Protein AF-A0A382ZR07-F1 (afdb_monomer)

Mean predicted aligned error: 14.98 Å

Sequence (203 aa):
PTGQDRYLERLGELLGINRHTLEEVLQRQRQSLLRAATSKRQRQRNRQEPPQVPVAAAAFKQDQLEVFTLALLLRDPELKEFAETLQPEHFYESENREVYLKWVECSILEELREFVDTPLREHLEILVDHDFPTMDQKERTEALSHCVRRLEERHLREVLKQIATSLSQALEEGEDTTEVTQTLRKKDERLRELFATRVRRGF

Organism: NCBI:txid408172

Nearest PDB structures (foldseek):
  6z3d-assembly1_B  TM=3.254E-01  e=5.793E+00  Mus musculus
  7w7j-assembly1_A  TM=2.416E-01  e=3.863E+00  Equus caballus
  8i8q-assembly1_A  TM=2.397E-01  e=4.064E+00  Equus caballus
  8h8n-assembly1_A  TM=2.415E-01  e=4.497E+00  Equus caballus

Structure (mmCIF, N/CA/C/O backbone):
data_AF-A0A382ZR07-F1
#
_entry.id   AF-A0A382ZR07-F1
#
loop_
_atom_site.group_PDB
_atom_site.id
_atom_site.type_symbol
_atom_site.label_atom_id
_atom_site.label_alt_id
_atom_site.label_comp_id
_atom_site.label_asym_id
_atom_site.label_entity_id
_atom_site.label_seq_id
_atom_site.pdbx_PDB_ins_code
_atom_site.Cartn_x
_atom_site.Cartn_y
_atom_site.Cartn_z
_atom_site.occupancy
_atom_site.B_iso_or_equiv
_atom_site.auth_seq_id
_atom_site.auth_comp_id
_atom_site.auth_asym_id
_atom_site.auth_atom_id
_atom_site.pdbx_PDB_model_num
ATOM 1 N N . PRO A 1 1 ? -11.979 13.586 39.052 1.00 46.81 1 PRO A N 1
ATOM 2 C CA . PRO A 1 1 ? -11.642 12.767 37.866 1.00 46.81 1 PRO A CA 1
ATOM 3 C C . PRO A 1 1 ? -12.087 13.491 36.594 1.00 46.81 1 PRO A C 1
ATOM 5 O O . PRO A 1 1 ? -13.275 13.722 36.381 1.00 46.81 1 PRO A O 1
ATOM 8 N N . THR A 1 2 ? -11.112 13.950 35.824 1.00 52.09 2 THR A N 1
ATOM 9 C CA . THR A 1 2 ? -11.301 14.713 34.585 1.00 52.09 2 THR A CA 1
ATOM 10 C C . THR A 1 2 ? -11.762 13.761 33.477 1.00 52.09 2 THR A C 1
ATOM 12 O O . THR A 1 2 ? -11.405 12.588 33.497 1.00 52.09 2 THR A O 1
ATOM 15 N N . GLY A 1 3 ? -12.545 14.217 32.491 1.00 56.41 3 GLY A N 1
ATOM 16 C CA . GLY A 1 3 ? -13.028 13.347 31.397 1.00 56.41 3 GLY A CA 1
ATOM 17 C C . GLY A 1 3 ? -11.908 12.620 30.631 1.00 56.41 3 GLY A C 1
ATOM 18 O O . GLY A 1 3 ? -12.107 11.513 30.141 1.00 56.41 3 GLY A O 1
ATOM 19 N N . GLN A 1 4 ? -10.705 13.202 30.623 1.00 53.69 4 GLN A N 1
ATOM 20 C CA . GLN A 1 4 ? -9.489 12.604 30.065 1.00 53.69 4 GLN A CA 1
ATOM 21 C C . GLN A 1 4 ? -9.048 11.329 30.803 1.00 53.69 4 GLN A C 1
ATOM 23 O O . GLN A 1 4 ? -8.560 10.403 30.162 1.00 53.69 4 GLN A O 1
ATOM 28 N N . ASP A 1 5 ? -9.275 11.240 32.116 1.00 56.47 5 ASP A N 1
ATOM 29 C CA . ASP A 1 5 ? -8.851 10.092 32.930 1.00 56.47 5 ASP A CA 1
ATOM 30 C C . ASP A 1 5 ? -9.667 8.842 32.578 1.00 56.47 5 ASP A C 1
ATOM 32 O O . ASP A 1 5 ? -9.118 7.764 32.362 1.00 56.47 5 ASP A O 1
ATOM 36 N N . ARG A 1 6 ? -10.986 9.012 32.415 1.00 66.69 6 ARG A N 1
ATOM 37 C CA . ARG A 1 6 ? -11.896 7.937 31.989 1.00 66.69 6 ARG A CA 1
ATOM 38 C C . ARG A 1 6 ? -11.599 7.445 30.576 1.00 66.69 6 ARG A C 1
ATOM 40 O O . ARG A 1 6 ? -11.741 6.260 30.293 1.00 66.69 6 ARG A O 1
ATOM 47 N N . TYR A 1 7 ? -11.200 8.355 29.693 1.00 65.69 7 TYR A N 1
ATOM 48 C CA . TYR A 1 7 ? -10.847 8.026 28.316 1.00 65.69 7 TYR A CA 1
ATOM 49 C C . TYR A 1 7 ? -9.580 7.161 28.247 1.00 65.69 7 TYR A C 1
ATOM 51 O O . TYR A 1 7 ? -9.552 6.163 27.528 1.00 65.69 7 TYR A O 1
ATOM 59 N N . LEU A 1 8 ? -8.557 7.493 29.043 1.00 69.75 8 LEU A N 1
ATOM 60 C CA . LEU A 1 8 ? -7.309 6.725 29.115 1.00 69.75 8 LEU A CA 1
ATOM 61 C C . LEU A 1 8 ? -7.505 5.346 29.756 1.00 69.75 8 LEU A C 1
ATOM 63 O O . LEU A 1 8 ? -6.913 4.375 29.288 1.00 69.75 8 LEU A O 1
ATOM 67 N N . GLU A 1 9 ? -8.353 5.239 30.782 1.00 69.56 9 GLU A N 1
ATOM 68 C CA . GLU A 1 9 ? -8.707 3.947 31.387 1.00 69.56 9 GLU A CA 1
ATOM 69 C C . GLU A 1 9 ? -9.444 3.042 30.395 1.00 69.56 9 GLU A C 1
ATOM 71 O O . GLU A 1 9 ? -9.044 1.895 30.201 1.00 69.56 9 GLU A O 1
ATOM 76 N N . ARG A 1 10 ? -10.442 3.575 29.681 1.00 70.69 10 ARG A N 1
ATOM 77 C CA . ARG A 1 10 ? -11.217 2.804 28.699 1.00 70.69 10 ARG A CA 1
ATOM 78 C C . ARG A 1 10 ? -10.371 2.374 27.495 1.00 70.69 10 ARG A C 1
ATOM 80 O O . ARG A 1 10 ? -10.506 1.250 27.020 1.00 70.69 10 ARG A O 1
ATOM 87 N N . LEU A 1 11 ? -9.455 3.231 27.033 1.00 68.25 11 LEU A N 1
ATOM 88 C CA . LEU A 1 11 ? -8.468 2.868 26.008 1.00 68.25 11 LEU A CA 1
ATOM 89 C C . LEU A 1 11 ? -7.500 1.782 26.490 1.00 68.25 11 LEU A C 1
ATOM 91 O O . LEU A 1 11 ? -7.173 0.875 25.725 1.00 68.25 11 LEU A O 1
ATOM 95 N N . GLY A 1 12 ? -7.053 1.857 27.746 1.00 72.31 12 GLY A N 1
ATOM 96 C CA . GLY A 1 12 ? -6.186 0.848 28.351 1.00 72.31 12 GLY A CA 1
ATOM 97 C C . GLY A 1 12 ? -6.854 -0.527 28.426 1.00 72.31 12 GLY A C 1
ATOM 98 O O . GLY A 1 12 ? -6.278 -1.520 27.976 1.00 72.31 12 GLY A O 1
ATOM 99 N N . GLU A 1 13 ? -8.100 -0.582 28.900 1.00 72.69 13 GLU A N 1
ATOM 100 C CA . GLU A 1 13 ? -8.894 -1.818 28.959 1.00 72.69 13 GLU A CA 1
ATOM 101 C C . GLU A 1 13 ? -9.099 -2.445 27.572 1.00 72.69 13 GLU A C 1
ATOM 103 O O . GLU A 1 13 ? -8.928 -3.653 27.398 1.00 72.69 13 GLU A O 1
ATOM 108 N N . LEU A 1 14 ? -9.397 -1.631 26.555 1.00 69.62 14 LEU A N 1
ATOM 109 C CA . LEU A 1 14 ? -9.624 -2.112 25.189 1.00 69.62 14 LEU A CA 1
ATOM 110 C C . LEU A 1 14 ? -8.357 -2.661 24.521 1.00 69.62 14 LEU A C 1
ATOM 112 O O . LEU A 1 14 ? -8.440 -3.641 23.769 1.00 69.62 14 LEU A O 1
ATOM 116 N N . LEU A 1 15 ? -7.202 -2.061 24.811 1.00 67.94 15 LEU A N 1
ATOM 117 C CA . LEU A 1 15 ? -5.900 -2.458 24.270 1.00 67.94 15 LEU A CA 1
ATOM 118 C C . LEU A 1 15 ? -5.197 -3.537 25.113 1.00 67.94 15 LEU A C 1
ATOM 120 O O . LEU A 1 15 ? -4.156 -4.042 24.691 1.00 67.94 15 LEU A O 1
ATOM 124 N N . GLY A 1 16 ? -5.755 -3.903 26.275 1.00 67.88 16 GLY A N 1
ATOM 125 C CA . GLY A 1 16 ? -5.159 -4.859 27.215 1.00 67.88 16 GLY A CA 1
ATOM 126 C C . GLY A 1 16 ? -3.881 -4.336 27.878 1.00 67.88 16 GLY A C 1
ATOM 127 O O . GLY A 1 16 ? -2.997 -5.115 28.229 1.00 67.88 16 GLY A O 1
ATOM 128 N N . ILE A 1 17 ? -3.745 -3.014 27.995 1.00 77.88 17 ILE A N 1
ATOM 129 C CA . ILE A 1 17 ? -2.540 -2.323 28.458 1.00 77.88 17 ILE A CA 1
ATOM 130 C C . ILE A 1 17 ? -2.918 -1.441 29.652 1.00 77.88 17 ILE A C 1
ATOM 132 O O . ILE A 1 17 ? -3.933 -0.752 29.639 1.00 77.88 17 ILE A O 1
ATOM 136 N N . ASN A 1 18 ? -2.098 -1.435 30.704 1.00 72.38 18 ASN A N 1
ATOM 137 C CA . ASN A 1 18 ? -2.366 -0.627 31.895 1.00 72.38 18 ASN A CA 1
ATOM 138 C C . ASN A 1 18 ? -2.293 0.882 31.563 1.00 72.38 18 ASN A C 1
ATOM 140 O O . ASN A 1 18 ? -1.482 1.311 30.735 1.00 72.38 18 ASN A O 1
ATOM 144 N N . ARG A 1 19 ? -3.096 1.703 32.249 1.00 70.50 19 ARG A N 1
ATOM 145 C CA . ARG A 1 19 ? -3.089 3.172 32.155 1.00 70.50 19 ARG A CA 1
ATOM 146 C C . ARG A 1 19 ? -1.675 3.746 32.218 1.00 70.50 19 ARG A C 1
ATOM 148 O O . ARG A 1 19 ? -1.300 4.543 31.366 1.00 70.50 19 ARG A O 1
ATOM 155 N N . HIS A 1 20 ? -0.870 3.278 33.173 1.00 68.00 20 HIS A N 1
ATOM 156 C CA . HIS A 1 20 ? 0.502 3.757 33.356 1.00 68.00 20 HIS A CA 1
ATOM 157 C C . HIS A 1 20 ? 1.369 3.514 32.113 1.00 68.00 20 HIS A C 1
ATOM 159 O O . HIS A 1 20 ? 2.112 4.387 31.682 1.00 68.00 20 HIS A O 1
ATOM 165 N N . THR A 1 21 ? 1.247 2.350 31.475 1.00 70.12 21 THR A N 1
ATOM 166 C CA . THR A 1 21 ? 1.992 2.048 30.244 1.00 70.12 21 THR A CA 1
ATOM 167 C C . THR A 1 21 ? 1.474 2.840 29.042 1.00 70.12 21 THR A C 1
ATOM 169 O O . THR A 1 21 ? 2.265 3.222 28.183 1.00 70.12 21 THR A O 1
ATOM 172 N N . LEU A 1 22 ? 0.173 3.146 28.991 1.00 70.44 22 LEU A N 1
ATOM 173 C CA . LEU A 1 22 ? -0.411 4.004 27.956 1.00 70.44 22 LEU A CA 1
ATOM 174 C C . LEU A 1 22 ? 0.102 5.452 28.081 1.00 70.44 22 LEU A C 1
ATOM 176 O O . LEU A 1 22 ? 0.515 6.061 27.092 1.00 70.44 22 LEU A O 1
ATOM 180 N N . GLU A 1 23 ? 0.136 5.979 29.308 1.00 72.38 23 GLU A N 1
ATOM 181 C CA . GLU A 1 23 ? 0.686 7.298 29.632 1.00 72.38 23 GLU A CA 1
ATOM 182 C C . GLU A 1 23 ? 2.175 7.386 29.284 1.00 72.38 23 GLU A C 1
ATOM 184 O O . GLU A 1 23 ? 2.595 8.351 28.641 1.00 72.38 23 GLU A O 1
ATOM 189 N N . GLU A 1 24 ? 2.964 6.360 29.611 1.00 73.31 24 GLU A N 1
ATOM 190 C CA . GLU A 1 24 ? 4.386 6.323 29.268 1.00 73.31 24 GLU A CA 1
ATOM 191 C C . GLU A 1 24 ? 4.627 6.306 27.756 1.00 73.31 24 GLU A C 1
ATOM 193 O O . GLU A 1 24 ? 5.504 7.028 27.275 1.00 73.31 24 GLU A O 1
ATOM 198 N N . VAL A 1 25 ? 3.845 5.543 26.983 1.00 71.56 25 VAL A N 1
ATOM 199 C CA . VAL A 1 25 ? 3.949 5.517 25.513 1.00 71.56 25 VAL A CA 1
ATOM 200 C C . VAL A 1 25 ? 3.619 6.890 24.922 1.00 71.56 25 VAL A C 1
ATOM 202 O O . VAL A 1 25 ? 4.383 7.405 24.100 1.00 71.56 25 VAL A O 1
ATOM 205 N N . LEU A 1 26 ? 2.538 7.524 25.386 1.00 74.56 26 LEU A N 1
ATOM 206 C CA . LEU A 1 26 ? 2.138 8.867 24.955 1.00 74.56 26 LEU A CA 1
ATOM 207 C C . LEU A 1 26 ? 3.182 9.924 25.332 1.00 74.56 26 LEU A C 1
ATOM 209 O O . LEU A 1 26 ? 3.491 10.818 24.538 1.00 74.56 26 LEU A O 1
ATOM 213 N N . GLN A 1 27 ? 3.767 9.822 26.525 1.00 73.31 27 GLN A N 1
ATOM 214 C CA . GLN A 1 27 ? 4.811 10.729 26.983 1.00 73.31 27 GLN A CA 1
ATOM 215 C C . GLN A 1 27 ? 6.102 10.538 26.178 1.00 73.31 27 GLN A C 1
ATOM 217 O O . GLN A 1 27 ? 6.704 11.528 25.756 1.00 73.31 27 GLN A O 1
ATOM 222 N N . ARG A 1 28 ? 6.488 9.292 25.868 1.00 71.88 28 ARG A N 1
ATOM 223 C CA . ARG A 1 28 ? 7.622 8.978 24.981 1.00 71.88 28 ARG A CA 1
ATOM 224 C C . ARG A 1 28 ? 7.417 9.535 23.580 1.00 71.88 28 ARG A C 1
ATOM 226 O O . ARG A 1 28 ? 8.347 10.108 23.017 1.00 71.88 28 ARG A O 1
ATOM 233 N N . GLN A 1 29 ? 6.212 9.408 23.032 1.00 67.38 29 GLN A N 1
ATOM 234 C CA . GLN A 1 29 ? 5.871 9.929 21.710 1.00 67.38 29 GLN A CA 1
ATOM 235 C C . GLN A 1 29 ? 5.891 11.462 21.689 1.00 67.38 29 GLN A C 1
ATOM 237 O O . GLN A 1 29 ? 6.499 12.059 20.802 1.00 67.38 29 GLN A O 1
ATOM 242 N N . ARG A 1 30 ? 5.315 12.127 22.700 1.00 71.06 30 ARG A N 1
ATOM 243 C CA . ARG A 1 30 ? 5.419 13.590 22.852 1.00 71.06 30 ARG A CA 1
ATOM 244 C C . ARG A 1 30 ? 6.877 14.029 22.953 1.00 71.06 30 ARG A C 1
ATOM 246 O O . ARG A 1 30 ? 7.291 14.942 22.246 1.00 71.06 30 ARG A O 1
ATOM 253 N N . GLN A 1 31 ? 7.683 13.346 23.762 1.00 68.94 31 GLN A N 1
ATOM 254 C CA . GLN A 1 31 ? 9.112 13.631 23.875 1.00 68.94 31 GLN A CA 1
ATOM 255 C C . GLN A 1 31 ? 9.867 13.384 22.560 1.00 68.94 31 GLN A C 1
ATOM 257 O O . GLN A 1 31 ? 10.764 14.161 22.237 1.00 68.94 31 GLN A O 1
ATOM 262 N N . SER A 1 32 ? 9.513 12.365 21.769 1.00 63.88 32 SER A N 1
ATOM 263 C CA . SER A 1 32 ? 10.152 12.114 20.470 1.00 63.88 32 SER A CA 1
ATOM 264 C C . SER A 1 32 ? 9.805 13.197 19.448 1.00 63.88 32 SER A C 1
ATOM 266 O O . SER A 1 32 ? 10.686 13.641 18.715 1.00 63.88 32 SER A O 1
ATOM 268 N N . LEU A 1 33 ? 8.556 13.673 19.431 1.00 65.62 33 LEU A N 1
ATOM 269 C CA . LEU A 1 33 ? 8.116 14.780 18.578 1.00 65.62 33 LEU A CA 1
ATOM 270 C C . LEU A 1 33 ? 8.810 16.093 18.962 1.00 65.62 33 LEU A C 1
ATOM 272 O O . LEU A 1 33 ? 9.307 16.810 18.093 1.00 65.62 33 LEU A O 1
ATOM 276 N N . LEU A 1 34 ? 8.933 16.366 20.262 1.00 64.44 34 LEU A N 1
ATOM 277 C CA . LEU A 1 34 ? 9.662 17.529 20.773 1.00 64.44 34 LEU A CA 1
ATOM 278 C C . LEU A 1 34 ? 11.163 17.446 20.441 1.00 64.44 34 LEU A C 1
ATOM 280 O O . LEU A 1 34 ? 11.751 18.438 20.014 1.00 64.44 34 LEU A O 1
ATOM 284 N N . ARG A 1 35 ? 11.780 16.260 20.546 1.00 57.41 35 ARG A N 1
ATOM 285 C CA . ARG A 1 35 ? 13.182 16.028 20.148 1.00 57.41 35 ARG A CA 1
ATOM 286 C C . ARG A 1 35 ? 13.402 16.126 18.638 1.00 57.41 35 ARG A C 1
ATOM 288 O O . ARG A 1 35 ? 14.453 16.600 18.207 1.00 57.41 35 ARG A O 1
ATOM 295 N N . ALA A 1 36 ? 12.432 15.715 17.824 1.00 55.91 36 ALA A N 1
ATOM 296 C CA . ALA A 1 36 ? 12.479 15.887 16.374 1.00 55.91 36 ALA A CA 1
ATOM 297 C C . ALA A 1 36 ? 12.390 17.373 15.983 1.00 55.91 36 ALA A C 1
ATOM 299 O O . ALA A 1 36 ? 13.104 17.818 15.081 1.00 55.91 36 ALA A O 1
ATOM 300 N N . ALA A 1 37 ? 11.580 18.157 16.702 1.00 53.69 37 ALA A N 1
ATOM 301 C CA . ALA A 1 37 ? 11.473 19.601 16.514 1.00 53.69 37 ALA A CA 1
ATOM 302 C C . ALA A 1 37 ? 12.764 20.345 16.912 1.00 53.69 37 ALA A C 1
ATOM 304 O O . ALA A 1 37 ? 13.217 21.226 16.178 1.00 53.69 37 ALA A O 1
ATOM 305 N N . THR A 1 38 ? 13.416 19.962 18.017 1.00 51.53 38 THR A N 1
ATOM 306 C CA . THR A 1 38 ? 14.693 20.571 18.441 1.00 51.53 38 THR A CA 1
ATOM 307 C C . THR A 1 38 ? 15.878 20.127 17.577 1.00 51.53 38 THR A C 1
ATOM 309 O O . THR A 1 38 ? 16.723 20.952 17.228 1.00 51.53 38 THR A O 1
ATOM 312 N N . SER A 1 39 ? 15.901 18.869 17.122 1.00 53.47 39 SER A N 1
ATOM 313 C CA . SER A 1 39 ? 16.946 18.346 16.222 1.00 53.47 39 SER A CA 1
ATOM 314 C C . SER A 1 39 ? 16.910 18.987 14.829 1.00 53.47 39 SER A C 1
ATOM 316 O O . SER A 1 39 ? 17.960 19.164 14.207 1.00 53.47 39 SER A O 1
ATOM 318 N N . LYS A 1 40 ? 15.728 19.402 14.345 1.00 51.22 40 LYS A N 1
ATOM 319 C CA . LYS A 1 40 ? 15.589 20.196 13.108 1.00 51.22 40 LYS A CA 1
ATOM 320 C C . LYS A 1 40 ? 16.261 21.568 13.229 1.00 51.22 40 LYS A C 1
ATOM 322 O O . LYS A 1 40 ? 16.901 22.017 12.282 1.00 51.22 40 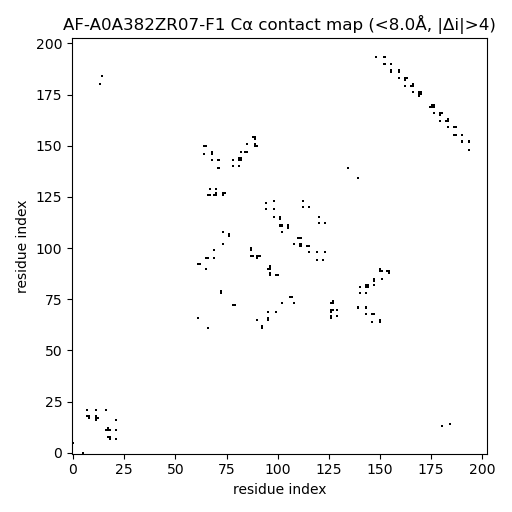LYS A O 1
ATOM 327 N N . ARG A 1 41 ? 16.175 22.197 14.407 1.00 46.28 41 ARG A N 1
ATOM 328 C CA . ARG A 1 41 ? 16.749 23.524 14.688 1.00 46.28 41 ARG A CA 1
ATOM 329 C C . ARG A 1 41 ? 18.273 23.490 14.851 1.00 46.28 41 ARG A C 1
ATOM 331 O O . ARG A 1 41 ? 18.948 24.444 14.485 1.00 46.28 41 ARG A O 1
ATOM 338 N N . GLN A 1 42 ? 18.823 22.380 15.347 1.00 45.31 42 GLN A N 1
ATOM 339 C CA . GLN A 1 42 ? 20.270 22.212 15.523 1.00 45.31 42 GLN A CA 1
ATOM 340 C C . GLN A 1 42 ? 20.985 21.768 14.230 1.00 45.31 42 GLN A C 1
ATOM 342 O O . GLN A 1 42 ? 22.119 22.177 13.992 1.00 45.31 42 GLN A O 1
ATOM 347 N N . ARG A 1 43 ? 20.312 21.019 13.337 1.00 43.19 43 ARG A N 1
ATOM 348 C CA . ARG A 1 43 ? 20.857 20.634 12.016 1.00 43.19 43 ARG A CA 1
ATOM 349 C C . ARG A 1 43 ? 20.973 21.786 11.010 1.00 43.19 43 ARG A C 1
ATOM 351 O O . ARG A 1 43 ? 21.763 21.668 10.081 1.00 43.19 43 ARG A O 1
ATOM 358 N N . GLN A 1 44 ? 20.239 22.886 11.192 1.00 46.06 44 GLN A N 1
ATOM 359 C CA . GLN A 1 44 ? 20.354 24.074 10.334 1.00 46.06 44 GLN A CA 1
ATOM 360 C C . GLN A 1 44 ? 21.597 24.927 10.623 1.00 46.06 44 GLN A C 1
ATOM 362 O O . GLN A 1 44 ? 21.984 25.720 9.775 1.00 46.06 44 GLN A O 1
ATOM 367 N N . ARG A 1 45 ? 22.248 24.775 11.786 1.00 44.06 45 ARG A N 1
ATOM 368 C CA . ARG A 1 45 ? 23.362 25.657 12.176 1.00 44.06 45 ARG A CA 1
ATOM 369 C C . ARG A 1 45 ? 24.752 25.140 11.792 1.00 44.06 45 ARG A C 1
ATOM 371 O O . ARG A 1 45 ? 25.712 25.875 11.967 1.00 44.06 45 ARG A O 1
ATOM 378 N N . ASN A 1 46 ? 24.874 23.909 11.285 1.00 42.44 46 ASN A N 1
ATOM 379 C CA . ASN A 1 46 ? 26.187 23.277 11.093 1.00 42.44 46 ASN A CA 1
ATOM 380 C C . ASN A 1 46 ? 26.350 22.467 9.797 1.00 42.44 46 ASN A C 1
ATOM 382 O O . ASN A 1 46 ? 27.123 21.512 9.765 1.00 42.44 46 ASN A O 1
ATOM 386 N N . ARG A 1 47 ? 25.627 22.810 8.724 1.00 38.06 47 ARG A N 1
ATOM 387 C CA . ARG A 1 47 ? 25.813 22.160 7.421 1.00 38.06 47 ARG A CA 1
ATOM 388 C C . ARG A 1 47 ? 26.319 23.175 6.402 1.00 38.06 47 ARG A C 1
ATOM 390 O O . ARG A 1 47 ? 25.557 24.011 5.937 1.00 38.06 47 ARG A O 1
ATOM 397 N N . GLN A 1 48 ? 27.615 23.088 6.107 1.00 39.72 48 GLN A N 1
ATOM 398 C CA . GLN A 1 48 ? 28.202 23.628 4.883 1.00 39.72 48 GLN A CA 1
ATOM 399 C C . GLN A 1 48 ? 27.410 23.062 3.696 1.00 39.72 48 GLN A C 1
ATOM 401 O O . GLN A 1 48 ? 27.165 21.853 3.631 1.00 39.72 48 GLN A O 1
ATOM 406 N N . GLU A 1 49 ? 26.936 23.953 2.833 1.00 38.00 49 GLU A N 1
ATOM 407 C CA . GLU A 1 49 ? 26.101 23.639 1.676 1.00 38.00 49 GLU A CA 1
ATOM 408 C C . GLU A 1 49 ? 26.908 22.879 0.610 1.00 38.00 49 GLU A C 1
ATOM 410 O O . GLU A 1 49 ? 27.917 23.400 0.134 1.00 38.00 49 GLU A O 1
ATOM 415 N N . PRO A 1 50 ? 26.488 21.677 0.179 1.00 35.19 50 PRO A N 1
ATOM 416 C CA . PRO A 1 50 ? 26.772 21.225 -1.177 1.00 35.19 50 PRO A CA 1
ATOM 417 C C . PRO A 1 50 ? 25.886 22.010 -2.170 1.00 35.19 50 PRO A C 1
ATOM 419 O O . PRO A 1 50 ? 24.842 22.532 -1.765 1.00 35.19 50 PRO A O 1
ATOM 422 N N . PRO A 1 51 ? 26.289 22.128 -3.450 1.00 35.88 51 PRO A N 1
ATOM 423 C CA . PRO A 1 51 ? 25.656 23.031 -4.406 1.00 35.88 51 PRO A CA 1
ATOM 424 C C . PRO A 1 51 ? 24.159 22.749 -4.543 1.00 35.88 51 PRO A C 1
ATOM 426 O O . PRO A 1 51 ? 23.728 21.618 -4.771 1.00 35.88 51 PRO A O 1
ATOM 429 N N . GLN A 1 52 ? 23.378 23.813 -4.368 1.00 37.56 52 GLN A N 1
ATOM 430 C CA . GLN A 1 52 ? 21.929 23.807 -4.458 1.00 37.56 52 GLN A CA 1
ATOM 431 C C . GLN A 1 52 ? 21.502 23.546 -5.908 1.00 37.56 52 GLN A C 1
ATOM 433 O O . GLN A 1 52 ? 21.625 24.414 -6.770 1.00 37.56 52 GLN A O 1
ATOM 438 N N . VAL A 1 53 ? 20.965 22.357 -6.174 1.00 39.59 53 VAL A N 1
ATOM 439 C CA . VAL A 1 53 ? 20.048 22.157 -7.302 1.00 39.59 53 VAL A CA 1
ATOM 440 C C . VAL A 1 53 ? 18.721 22.814 -6.905 1.00 39.59 53 VAL A C 1
ATOM 442 O O . VAL A 1 53 ? 18.228 22.528 -5.808 1.00 39.59 53 VAL A O 1
ATOM 445 N N . PRO A 1 54 ? 18.147 23.717 -7.718 1.00 40.00 54 PRO A N 1
ATOM 446 C CA . PRO A 1 54 ? 16.925 24.417 -7.355 1.00 40.00 54 PRO A CA 1
ATOM 447 C C . PRO A 1 54 ? 15.768 23.417 -7.318 1.00 40.00 54 PRO A C 1
ATOM 449 O O . PRO A 1 54 ? 15.220 23.028 -8.345 1.00 40.00 54 PRO A O 1
ATOM 452 N N . VAL A 1 55 ? 15.390 22.989 -6.112 1.00 38.66 55 VAL A N 1
ATOM 453 C CA . VAL A 1 55 ? 14.135 22.275 -5.887 1.00 38.66 55 VAL A CA 1
ATOM 454 C C . VAL A 1 55 ? 13.025 23.287 -6.129 1.00 38.66 55 VAL A C 1
ATOM 456 O O . VAL A 1 55 ? 12.776 24.163 -5.299 1.00 38.66 55 VAL A O 1
ATOM 459 N N . ALA A 1 56 ? 12.380 23.172 -7.288 1.00 37.03 56 ALA A N 1
ATOM 460 C CA . ALA A 1 56 ? 11.125 23.830 -7.608 1.00 37.03 56 ALA A CA 1
ATOM 461 C C . ALA A 1 56 ? 10.051 23.367 -6.611 1.00 37.03 56 ALA A C 1
ATOM 463 O O . ALA A 1 56 ? 9.285 22.434 -6.839 1.00 37.03 56 ALA A O 1
ATOM 464 N N . ALA A 1 57 ? 10.026 24.013 -5.452 1.00 44.56 57 ALA A N 1
ATOM 465 C CA . ALA A 1 57 ? 9.052 23.813 -4.399 1.00 44.56 57 ALA A CA 1
ATOM 466 C C . ALA A 1 57 ? 7.711 24.453 -4.797 1.00 44.56 57 ALA A C 1
ATOM 468 O O . ALA A 1 57 ? 7.330 25.454 -4.203 1.00 44.56 57 ALA A O 1
ATOM 469 N N . ALA A 1 58 ? 7.024 23.910 -5.812 1.00 38.81 58 ALA A N 1
ATOM 470 C CA . ALA A 1 58 ? 5.620 24.238 -6.116 1.00 38.81 58 ALA A CA 1
ATOM 471 C C . ALA A 1 58 ? 4.932 23.377 -7.201 1.00 38.81 58 ALA A C 1
ATOM 473 O O . ALA A 1 58 ? 3.748 23.597 -7.437 1.00 38.81 58 ALA A O 1
ATOM 474 N N . ALA A 1 59 ? 5.592 22.422 -7.864 1.00 35.47 59 ALA A N 1
ATOM 475 C CA . ALA A 1 59 ? 4.940 21.589 -8.881 1.00 35.47 59 ALA A CA 1
ATOM 476 C C . ALA A 1 59 ? 4.671 20.194 -8.300 1.00 35.47 59 ALA A C 1
ATOM 478 O O . ALA A 1 59 ? 5.623 19.513 -7.950 1.00 35.47 59 ALA A O 1
ATOM 479 N N . PHE A 1 60 ? 3.391 19.845 -8.118 1.00 40.97 60 PHE A N 1
ATOM 480 C CA . PHE A 1 60 ? 2.854 18.528 -7.736 1.00 40.97 60 PHE A CA 1
ATOM 481 C C . PHE A 1 60 ? 3.673 17.750 -6.691 1.00 40.97 60 PHE A C 1
ATOM 483 O O . PHE A 1 60 ? 4.666 17.098 -6.994 1.00 40.97 60 PHE A O 1
ATOM 490 N N . LYS A 1 61 ? 3.226 17.760 -5.427 1.00 56.09 61 LYS A N 1
ATOM 491 C CA . LYS A 1 61 ? 3.744 16.831 -4.408 1.00 56.09 61 LYS A CA 1
ATOM 492 C C . LYS A 1 61 ? 3.236 15.412 -4.699 1.00 56.09 61 LYS A C 1
ATOM 494 O O . LYS A 1 61 ? 2.459 14.885 -3.910 1.00 56.09 61 LYS A O 1
ATOM 499 N N . GLN A 1 62 ? 3.655 14.830 -5.819 1.00 65.12 62 GLN A N 1
ATOM 500 C CA . GLN A 1 62 ? 3.517 13.400 -6.055 1.00 65.12 62 GLN A CA 1
ATOM 501 C C . GLN A 1 62 ? 4.184 12.671 -4.894 1.00 65.12 62 GLN A C 1
ATOM 503 O O . GLN A 1 62 ? 5.232 13.097 -4.377 1.00 65.12 62 GLN A O 1
ATOM 508 N N . ASP A 1 63 ? 3.555 11.597 -4.435 1.00 83.56 63 ASP A N 1
ATOM 509 C CA . ASP A 1 63 ? 4.115 10.834 -3.337 1.00 83.56 63 ASP A CA 1
ATOM 510 C C . ASP A 1 63 ? 5.327 10.047 -3.846 1.00 83.56 63 ASP A C 1
ATOM 512 O O . ASP A 1 63 ? 5.199 9.001 -4.474 1.00 83.56 63 ASP A O 1
ATOM 516 N N . GLN A 1 64 ? 6.529 10.564 -3.573 1.00 87.88 64 GLN A N 1
ATOM 517 C CA . GLN A 1 64 ? 7.786 9.977 -4.052 1.00 87.88 64 GLN A CA 1
ATOM 518 C C . GLN A 1 64 ? 7.941 8.498 -3.680 1.00 87.88 64 GLN A C 1
ATOM 520 O O . GLN A 1 64 ? 8.638 7.767 -4.376 1.00 87.88 64 GLN A O 1
ATOM 525 N N . LEU A 1 65 ? 7.324 8.050 -2.579 1.00 90.81 65 LEU A N 1
ATOM 526 C CA . LEU A 1 65 ? 7.352 6.641 -2.206 1.00 90.81 65 LEU A CA 1
ATOM 527 C C . LEU A 1 65 ? 6.500 5.807 -3.167 1.00 90.81 65 LEU A C 1
ATOM 529 O O . LEU A 1 65 ? 6.936 4.735 -3.570 1.00 90.81 65 LEU A O 1
ATOM 533 N N . GLU A 1 66 ? 5.315 6.289 -3.534 1.00 93.31 66 GLU A N 1
ATOM 534 C CA . GLU A 1 66 ? 4.439 5.624 -4.503 1.00 93.31 66 GLU A CA 1
ATOM 535 C C . GLU A 1 66 ? 5.058 5.615 -5.898 1.00 93.31 66 GLU A C 1
ATOM 537 O O . GLU A 1 66 ? 5.186 4.544 -6.489 1.00 93.31 66 GLU A O 1
ATOM 542 N N . VAL A 1 67 ? 5.523 6.781 -6.360 1.00 91.75 67 VAL A N 1
ATOM 543 C CA . VAL A 1 67 ? 6.187 6.959 -7.659 1.00 91.75 67 VAL A CA 1
ATOM 544 C C . VAL A 1 67 ? 7.368 6.005 -7.794 1.00 91.75 67 VAL A C 1
ATOM 546 O O . VAL A 1 67 ? 7.414 5.216 -8.732 1.00 91.75 67 VAL A O 1
ATOM 549 N N . PHE A 1 68 ? 8.283 6.001 -6.819 1.00 91.81 68 PHE A N 1
ATOM 550 C CA . PHE A 1 68 ? 9.442 5.110 -6.839 1.00 91.81 68 PHE A CA 1
ATOM 551 C C . PHE A 1 68 ? 9.037 3.630 -6.829 1.00 91.81 68 PHE A C 1
ATOM 553 O O . PHE A 1 68 ? 9.662 2.817 -7.504 1.00 91.81 68 PHE A O 1
ATOM 560 N N . THR A 1 69 ? 7.994 3.265 -6.072 1.00 93.38 69 THR A N 1
ATOM 561 C CA . THR A 1 69 ? 7.516 1.875 -6.005 1.00 93.38 69 THR A CA 1
ATOM 562 C C . THR A 1 69 ? 6.974 1.414 -7.352 1.00 93.38 69 THR A C 1
ATOM 564 O O . THR A 1 69 ? 7.355 0.345 -7.819 1.00 93.38 69 THR A O 1
ATOM 567 N N . LEU A 1 70 ? 6.114 2.214 -7.988 1.00 93.69 70 LEU A N 1
ATOM 568 C CA . LEU A 1 70 ? 5.536 1.872 -9.288 1.00 93.69 70 LEU A CA 1
ATOM 569 C C . LEU A 1 70 ? 6.583 1.862 -10.386 1.00 93.69 70 LEU A C 1
ATOM 571 O O . LEU A 1 70 ? 6.652 0.902 -11.141 1.00 93.69 70 LEU A O 1
ATOM 575 N N . ALA A 1 71 ? 7.437 2.877 -10.436 1.00 93.25 71 ALA A N 1
ATOM 576 C CA . ALA A 1 71 ? 8.511 2.942 -11.411 1.00 93.25 71 ALA A CA 1
ATOM 577 C C . ALA A 1 71 ? 9.445 1.717 -11.321 1.00 93.25 71 ALA A C 1
ATOM 579 O O . ALA A 1 71 ? 9.851 1.164 -12.343 1.00 93.25 71 ALA A O 1
ATOM 580 N N . LEU A 1 72 ? 9.723 1.225 -10.106 1.00 92.12 72 LEU A N 1
ATOM 581 C CA . LEU A 1 72 ? 10.529 0.021 -9.903 1.00 92.12 72 LEU A CA 1
ATOM 582 C C . LEU A 1 72 ? 9.817 -1.244 -10.419 1.00 92.12 72 LEU A C 1
ATOM 584 O O . LEU A 1 72 ? 10.454 -2.075 -11.061 1.00 92.12 72 LEU A O 1
ATOM 588 N N . LEU A 1 73 ? 8.506 -1.366 -10.183 1.00 91.81 73 LEU A N 1
ATOM 589 C CA . LEU A 1 73 ? 7.677 -2.484 -10.661 1.00 91.81 73 LEU A CA 1
ATOM 590 C C . LEU A 1 73 ? 7.473 -2.482 -12.183 1.00 91.81 73 LEU A C 1
ATOM 592 O O . LEU A 1 73 ? 7.412 -3.541 -12.800 1.00 91.81 73 LEU A O 1
ATOM 596 N N . LEU A 1 74 ? 7.371 -1.299 -12.792 1.00 91.12 74 LEU A N 1
ATOM 597 C CA . LEU A 1 74 ? 7.223 -1.137 -14.241 1.00 91.12 74 LEU A CA 1
ATOM 598 C C . LEU A 1 74 ? 8.517 -1.473 -14.987 1.00 91.12 74 LEU A C 1
ATOM 600 O O . LEU A 1 74 ? 8.471 -1.989 -16.101 1.00 91.12 74 LEU A O 1
ATOM 604 N N . ARG A 1 75 ? 9.668 -1.185 -14.373 1.00 88.31 75 ARG A N 1
ATOM 605 C CA . ARG A 1 75 ? 10.987 -1.454 -14.951 1.00 88.31 75 ARG A CA 1
ATOM 606 C C . ARG A 1 75 ? 11.372 -2.930 -14.904 1.00 88.31 75 ARG A C 1
ATOM 608 O O . ARG A 1 75 ? 12.111 -3.385 -15.775 1.00 88.31 75 ARG A O 1
ATOM 615 N N . ASP A 1 76 ? 10.938 -3.644 -13.872 1.00 87.31 76 ASP A N 1
ATOM 616 C CA . ASP A 1 76 ? 11.369 -5.011 -13.603 1.00 87.31 76 ASP A CA 1
ATOM 617 C C . ASP A 1 76 ? 10.163 -5.905 -13.259 1.00 87.31 76 ASP A C 1
ATOM 619 O O . ASP A 1 76 ? 9.755 -5.982 -12.095 1.00 87.31 76 ASP A O 1
ATOM 623 N N . PRO A 1 77 ? 9.564 -6.577 -14.261 1.00 83.88 77 PRO A N 1
ATOM 624 C CA . PRO A 1 77 ? 8.368 -7.391 -14.061 1.00 83.88 77 PRO A CA 1
ATOM 625 C C . PRO A 1 77 ? 8.626 -8.633 -13.196 1.00 83.88 77 PRO A C 1
ATOM 627 O O . PRO A 1 77 ? 7.679 -9.157 -12.607 1.00 83.88 77 PRO A O 1
ATOM 630 N N . GLU A 1 78 ? 9.882 -9.080 -13.049 1.00 85.25 78 GLU A N 1
ATOM 631 C CA . GLU A 1 78 ? 10.237 -10.177 -12.135 1.00 85.25 78 GLU A CA 1
ATOM 632 C C . GLU A 1 78 ? 9.912 -9.812 -10.684 1.00 85.25 78 GLU A C 1
ATOM 634 O O . GLU A 1 78 ? 9.620 -10.678 -9.865 1.00 85.25 78 GLU A O 1
ATOM 639 N N . LEU A 1 79 ? 9.866 -8.516 -10.360 1.00 86.06 79 LEU A N 1
ATOM 640 C CA . LEU A 1 79 ? 9.548 -8.052 -9.018 1.00 86.06 79 LEU A CA 1
ATOM 641 C C . LEU A 1 79 ? 8.085 -8.270 -8.602 1.00 86.06 79 LEU A C 1
ATOM 643 O O . LEU A 1 79 ? 7.754 -8.089 -7.426 1.00 86.06 79 LEU A O 1
ATOM 647 N N . LYS A 1 80 ? 7.209 -8.677 -9.530 1.00 83.44 80 LYS A N 1
ATOM 648 C CA . LYS A 1 80 ? 5.786 -8.928 -9.261 1.00 83.44 80 LYS A CA 1
ATOM 649 C C . LYS A 1 80 ? 5.579 -9.984 -8.172 1.00 83.44 80 LYS A C 1
ATOM 651 O O . LYS A 1 80 ? 4.691 -9.811 -7.340 1.00 83.44 80 LYS A O 1
ATOM 656 N N . GLU A 1 81 ? 6.449 -10.992 -8.093 1.00 80.88 81 GLU A N 1
ATOM 657 C CA . GLU A 1 81 ? 6.412 -12.018 -7.036 1.00 80.88 81 GLU A CA 1
ATOM 658 C C . GLU A 1 81 ? 6.719 -11.462 -5.632 1.00 80.88 81 GLU A C 1
ATOM 660 O O . GLU A 1 81 ? 6.270 -11.998 -4.624 1.00 80.88 81 GLU A O 1
ATOM 665 N N . PHE A 1 82 ? 7.438 -10.340 -5.536 1.00 77.69 82 PHE A N 1
ATOM 666 C CA . PHE A 1 82 ? 7.759 -9.691 -4.260 1.00 77.69 82 PHE A CA 1
ATOM 667 C C . PHE A 1 82 ? 6.740 -8.614 -3.865 1.00 77.69 82 PHE A C 1
ATOM 669 O O . PHE A 1 82 ? 6.819 -8.057 -2.766 1.00 77.69 82 PHE A O 1
ATOM 676 N N . ALA A 1 83 ? 5.783 -8.317 -4.746 1.00 79.69 83 ALA A N 1
ATOM 677 C CA . ALA A 1 83 ? 4.733 -7.329 -4.537 1.00 79.69 83 ALA A CA 1
ATOM 678 C C . ALA A 1 83 ? 3.420 -7.936 -4.005 1.00 79.69 83 ALA A C 1
ATOM 680 O O . ALA A 1 83 ? 2.424 -7.226 -3.936 1.00 79.69 83 ALA A O 1
ATOM 681 N N . GLU A 1 84 ? 3.396 -9.210 -3.592 1.00 73.88 84 GLU A N 1
ATOM 682 C CA . GLU A 1 84 ? 2.171 -9.913 -3.158 1.00 73.88 84 GLU A CA 1
ATOM 683 C C . GLU A 1 84 ? 1.399 -9.204 -2.034 1.00 73.88 84 GLU A C 1
ATOM 685 O O . GLU A 1 84 ? 0.171 -9.226 -2.000 1.00 73.88 84 GLU A O 1
ATOM 690 N N . THR A 1 85 ? 2.100 -8.551 -1.102 1.00 81.62 85 THR A N 1
ATOM 691 C CA . THR A 1 85 ? 1.462 -7.829 0.013 1.00 81.62 85 THR A CA 1
ATOM 692 C C . THR A 1 85 ? 1.108 -6.385 -0.329 1.00 81.62 85 THR A C 1
ATOM 694 O O . THR A 1 85 ? 0.541 -5.678 0.504 1.00 81.62 85 THR A O 1
ATOM 697 N N . LEU A 1 86 ? 1.491 -5.903 -1.511 1.00 90.25 86 LEU A N 1
ATOM 698 C CA . LEU A 1 86 ? 1.112 -4.583 -1.986 1.00 90.25 86 LEU A CA 1
ATOM 699 C C . LEU A 1 86 ? -0.368 -4.623 -2.374 1.00 90.25 86 LEU A C 1
ATOM 701 O O . LEU A 1 86 ? -0.832 -5.592 -2.961 1.00 90.25 86 LEU A O 1
ATOM 705 N N . GLN A 1 87 ? -1.118 -3.601 -1.982 1.00 91.19 87 GLN A N 1
ATOM 706 C CA . GLN A 1 87 ? -2.557 -3.510 -2.206 1.00 91.19 87 GLN A CA 1
ATOM 707 C C . GLN A 1 87 ? -2.874 -2.128 -2.785 1.00 91.19 87 GLN A C 1
ATOM 709 O O . GLN A 1 87 ? -2.151 -1.169 -2.481 1.00 91.19 87 GLN A O 1
ATOM 714 N N . PRO A 1 88 ? -3.931 -1.985 -3.602 1.00 91.88 88 PRO A N 1
ATOM 715 C CA . PRO A 1 88 ? -4.267 -0.707 -4.225 1.00 91.88 88 PRO A CA 1
ATOM 716 C C . PRO A 1 88 ? -4.553 0.394 -3.192 1.00 91.88 88 PRO A C 1
ATOM 718 O O . PRO A 1 88 ? -4.242 1.557 -3.433 1.00 91.88 88 PRO A O 1
ATOM 721 N N . GLU A 1 89 ? -5.061 0.052 -2.005 1.00 91.81 89 GLU A N 1
ATOM 722 C CA . GLU A 1 89 ? -5.350 1.000 -0.919 1.00 91.81 89 GLU A CA 1
ATOM 723 C C . GLU A 1 89 ? -4.089 1.619 -0.297 1.00 91.81 89 GLU A C 1
ATOM 725 O O . GLU A 1 89 ? -4.167 2.601 0.450 1.00 91.81 89 GLU A O 1
ATOM 730 N N . HIS A 1 90 ? -2.912 1.058 -0.583 1.00 92.19 90 HIS A N 1
ATOM 731 C CA . HIS A 1 90 ? -1.641 1.625 -0.151 1.00 92.19 90 HIS A CA 1
ATOM 732 C C . HIS A 1 90 ? -1.249 2.874 -0.965 1.00 92.19 90 HIS A C 1
ATOM 734 O O . HIS A 1 90 ? -0.457 3.692 -0.476 1.00 92.19 90 HIS A O 1
ATOM 740 N N . PHE A 1 91 ? -1.823 3.034 -2.164 1.00 93.25 91 PHE A N 1
ATOM 741 C CA . PHE A 1 91 ? -1.641 4.176 -3.057 1.00 93.25 91 PHE A CA 1
ATOM 742 C C . PHE A 1 91 ? -2.736 5.221 -2.827 1.00 93.25 91 PHE A C 1
ATOM 744 O O . PHE A 1 91 ? -3.930 4.979 -3.047 1.00 93.25 91 PHE A O 1
ATOM 751 N N . TYR A 1 92 ? -2.332 6.388 -2.336 1.00 91.12 92 TYR A N 1
ATOM 752 C CA . TYR A 1 92 ? -3.245 7.477 -1.999 1.00 91.12 92 TYR A CA 1
ATOM 753 C C . TYR A 1 92 ? -3.498 8.388 -3.195 1.00 91.12 92 TYR A C 1
ATOM 755 O O . TYR A 1 92 ? -4.590 8.946 -3.305 1.00 91.12 92 TYR A O 1
ATOM 763 N N . GLU A 1 93 ? -2.525 8.506 -4.096 1.00 90.50 93 GLU A N 1
ATOM 764 C CA . GLU A 1 93 ? -2.694 9.210 -5.361 1.00 90.50 93 GLU A CA 1
ATOM 765 C C . GLU A 1 93 ? -3.511 8.329 -6.318 1.00 90.50 93 GLU A C 1
ATOM 767 O O . GLU A 1 93 ? -3.212 7.147 -6.522 1.00 90.50 93 GLU A O 1
ATOM 772 N N . SER A 1 94 ? -4.601 8.881 -6.853 1.00 90.31 94 SER A N 1
ATOM 773 C CA . SER A 1 94 ? -5.563 8.147 -7.686 1.00 90.31 94 SER A CA 1
ATOM 774 C C . SER A 1 94 ? -4.914 7.552 -8.929 1.00 90.31 94 SER A C 1
ATOM 776 O O . SER A 1 94 ? -5.183 6.405 -9.269 1.00 90.31 94 SER A O 1
ATOM 778 N N . GLU A 1 95 ? -4.031 8.320 -9.554 1.00 91.00 95 GLU A N 1
ATOM 779 C CA . GLU A 1 95 ? -3.309 8.003 -10.773 1.00 91.00 95 GLU A CA 1
ATOM 780 C C . GLU A 1 95 ? -2.363 6.822 -10.532 1.00 91.00 95 GLU A C 1
ATOM 782 O O . GLU A 1 95 ? -2.378 5.845 -11.278 1.00 91.00 95 GLU A O 1
ATOM 787 N N . ASN A 1 96 ? -1.617 6.843 -9.423 1.00 92.56 96 ASN A N 1
ATOM 788 C CA . ASN A 1 96 ? -0.752 5.736 -9.007 1.00 92.56 96 ASN A CA 1
ATOM 789 C C . ASN A 1 96 ? -1.559 4.465 -8.724 1.00 92.56 96 ASN A C 1
ATOM 791 O O . ASN A 1 96 ? -1.181 3.372 -9.149 1.00 92.56 96 ASN A O 1
ATOM 795 N N . ARG A 1 97 ? -2.693 4.601 -8.028 1.00 93.75 97 ARG A N 1
ATOM 796 C CA . ARG A 1 97 ? -3.576 3.467 -7.741 1.00 93.75 97 ARG A CA 1
ATOM 797 C C . ARG A 1 97 ? -4.148 2.861 -9.020 1.00 93.75 97 ARG A C 1
ATOM 799 O O . ARG A 1 97 ? -4.214 1.640 -9.129 1.00 93.75 97 ARG A O 1
ATOM 806 N N . GLU A 1 98 ? -4.555 3.687 -9.978 1.00 92.31 98 GLU A N 1
ATOM 807 C CA . GLU A 1 98 ? -5.103 3.210 -11.246 1.00 92.31 98 GLU A CA 1
ATOM 808 C C . GLU A 1 98 ? -4.037 2.525 -12.109 1.00 92.31 98 GLU A C 1
ATOM 810 O O . GLU A 1 98 ? -4.292 1.439 -12.629 1.00 92.31 98 GLU A O 1
ATOM 815 N N . VAL A 1 99 ? -2.824 3.089 -12.189 1.00 92.56 99 VAL A N 1
ATOM 816 C CA . VAL A 1 99 ? -1.680 2.424 -12.837 1.00 92.56 99 VAL A CA 1
ATOM 817 C C . VAL A 1 99 ? -1.411 1.069 -12.190 1.00 92.56 99 VAL A C 1
ATOM 819 O O . VAL A 1 99 ? -1.255 0.085 -12.906 1.00 92.56 99 VAL A O 1
ATOM 822 N N . TYR A 1 100 ? -1.395 0.992 -10.855 1.00 92.94 100 TYR A N 1
ATOM 823 C CA . TYR A 1 100 ? -1.174 -0.266 -10.143 1.00 92.94 100 TYR A CA 1
ATOM 824 C C . TYR A 1 100 ? -2.233 -1.321 -10.480 1.00 92.94 100 TYR A C 1
ATOM 826 O O . TYR A 1 100 ? -1.882 -2.448 -10.816 1.00 92.94 100 TYR A O 1
ATOM 834 N N . LEU A 1 101 ? -3.519 -0.958 -10.420 1.00 91.25 101 LEU A N 1
ATOM 835 C CA . LEU A 1 101 ? -4.625 -1.873 -10.719 1.00 91.25 101 LEU A CA 1
ATOM 836 C C . LEU A 1 101 ? -4.506 -2.451 -12.132 1.00 91.25 101 LEU A C 1
ATOM 838 O O . LEU A 1 101 ? -4.563 -3.665 -12.304 1.00 91.25 101 LEU A O 1
ATOM 842 N N . LYS A 1 102 ? -4.257 -1.587 -13.121 1.00 90.69 102 LYS A N 1
ATOM 843 C CA . LYS A 1 102 ? -4.072 -1.992 -14.519 1.00 90.69 102 LYS A CA 1
ATOM 844 C C . LYS A 1 102 ? -2.807 -2.843 -14.698 1.00 90.69 102 LYS A C 1
ATOM 846 O O . LYS A 1 102 ? -2.832 -3.859 -15.382 1.00 90.69 102 LYS A O 1
ATOM 851 N N . TRP A 1 103 ? -1.710 -2.489 -14.030 1.00 90.94 103 TRP A N 1
ATOM 852 C CA . TRP A 1 103 ? -0.452 -3.242 -14.084 1.00 90.94 103 TRP A CA 1
ATOM 853 C C . TRP A 1 103 ? -0.575 -4.663 -13.516 1.00 90.94 103 TRP A C 1
ATOM 855 O O . TRP A 1 103 ? 0.057 -5.590 -14.025 1.00 90.94 103 TRP A O 1
ATOM 865 N N . VAL A 1 104 ? -1.399 -4.872 -12.483 1.00 88.62 104 VAL A N 1
ATOM 866 C CA . VAL A 1 104 ? -1.648 -6.217 -11.937 1.00 88.62 104 VAL A CA 1
ATOM 867 C C . VAL A 1 104 ? -2.284 -7.132 -12.992 1.00 88.62 104 VAL A C 1
ATOM 869 O O . VAL A 1 104 ? -1.929 -8.313 -13.043 1.00 88.62 104 VAL A O 1
ATOM 872 N N . GLU A 1 105 ? -3.146 -6.596 -13.857 1.00 86.19 105 GLU A N 1
ATOM 873 C CA . GLU A 1 105 ? -3.829 -7.331 -14.932 1.00 86.19 105 GLU A CA 1
ATOM 874 C C . GLU A 1 105 ? -2.929 -7.605 -16.150 1.00 86.19 105 GLU A C 1
ATOM 876 O O . GLU A 1 105 ? -3.144 -8.583 -16.866 1.00 86.19 105 GLU A O 1
ATOM 881 N N . CYS A 1 106 ? -1.895 -6.790 -16.362 1.00 86.06 106 CYS A N 1
ATOM 882 C CA . CYS A 1 106 ? -0.963 -6.924 -17.481 1.00 86.06 106 CYS A CA 1
ATOM 883 C C . CYS A 1 106 ? 0.252 -7.808 -17.144 1.00 86.06 106 CYS A C 1
ATOM 885 O O . CYS A 1 106 ? 0.692 -7.915 -15.992 1.00 86.06 106 CYS A O 1
ATOM 887 N N . SER A 1 107 ? 0.830 -8.431 -18.173 1.00 81.06 107 SER A N 1
ATOM 888 C CA . SER A 1 107 ? 2.073 -9.209 -18.059 1.00 81.06 107 SER A CA 1
ATOM 889 C C . SER A 1 107 ? 3.303 -8.400 -18.470 1.00 81.06 107 SER A C 1
ATOM 891 O O . SER A 1 107 ? 4.387 -8.622 -17.933 1.00 81.06 107 SER A O 1
ATOM 893 N N . ILE A 1 108 ? 3.135 -7.458 -19.402 1.00 85.44 108 ILE A N 1
ATOM 894 C CA . ILE A 1 108 ? 4.207 -6.603 -19.931 1.00 85.44 108 ILE A CA 1
ATOM 895 C C . ILE A 1 108 ? 3.786 -5.128 -19.978 1.00 85.44 108 ILE A C 1
ATOM 897 O O . ILE A 1 108 ? 2.600 -4.794 -19.945 1.00 85.44 108 ILE A O 1
ATOM 901 N N . LEU A 1 109 ? 4.771 -4.231 -20.062 1.00 87.06 109 LEU A N 1
ATOM 902 C CA . LEU A 1 109 ? 4.554 -2.781 -20.062 1.00 87.06 109 LEU A CA 1
ATOM 903 C C . LEU A 1 109 ? 3.777 -2.304 -21.298 1.00 87.06 109 LEU A C 1
ATOM 905 O O . LEU A 1 109 ? 2.999 -1.357 -21.216 1.00 87.06 109 LEU A O 1
ATOM 909 N N . GLU A 1 110 ? 3.972 -2.949 -22.445 1.00 87.62 110 GLU A N 1
ATOM 910 C CA . GLU A 1 110 ? 3.302 -2.607 -23.700 1.00 87.62 110 GLU A CA 1
ATOM 911 C C . GLU A 1 110 ? 1.786 -2.827 -23.611 1.00 87.62 110 GLU A C 1
ATOM 913 O O . GLU A 1 110 ? 1.020 -1.960 -24.026 1.00 87.62 110 GLU A O 1
ATOM 918 N N . GLU A 1 111 ? 1.347 -3.926 -22.989 1.00 88.12 111 GLU A N 1
ATOM 919 C CA . GLU A 1 111 ? -0.074 -4.189 -22.716 1.00 88.12 111 GLU A CA 1
ATOM 920 C C . GLU A 1 111 ? -0.663 -3.105 -21.812 1.00 88.12 111 GLU A C 1
ATOM 922 O O . GLU A 1 111 ? -1.738 -2.575 -22.089 1.00 88.12 111 GLU A O 1
ATOM 927 N N . LEU A 1 112 ? 0.072 -2.719 -20.763 1.00 88.69 112 LEU A N 1
ATOM 928 C CA . LEU A 1 112 ? -0.349 -1.650 -19.863 1.00 88.69 112 LEU A CA 1
ATOM 929 C C . LEU A 1 112 ? -0.498 -0.324 -20.612 1.00 88.69 112 LEU A C 1
ATOM 931 O O . LEU A 1 112 ? -1.480 0.390 -20.418 1.00 88.69 112 LEU A O 1
ATOM 935 N N . ARG A 1 113 ? 0.446 -0.003 -21.503 1.00 89.50 113 ARG A N 1
ATOM 936 C CA . ARG A 1 113 ? 0.342 1.176 -22.362 1.00 89.50 113 ARG A CA 1
ATOM 937 C C . ARG A 1 113 ? -0.919 1.113 -23.209 1.00 89.50 113 ARG A C 1
ATOM 939 O O . ARG A 1 113 ? -1.571 2.135 -23.334 1.00 89.50 113 ARG A O 1
ATOM 946 N N . GLU A 1 114 ? -1.292 -0.009 -23.805 1.00 88.50 114 GLU A N 1
ATOM 947 C CA . GLU A 1 114 ? -2.521 -0.089 -24.612 1.00 88.50 114 GLU A CA 1
ATOM 948 C C . GLU A 1 114 ? -3.803 -0.005 -23.769 1.00 88.50 114 GLU A C 1
ATOM 950 O O . GLU A 1 114 ? -4.791 0.575 -24.215 1.00 88.50 114 GLU A O 1
ATOM 955 N N . PHE A 1 115 ? -3.767 -0.511 -22.536 1.00 85.69 115 PHE A N 1
ATOM 956 C CA . PHE A 1 115 ? -4.911 -0.563 -21.623 1.00 85.69 115 PHE A CA 1
ATOM 957 C C . PHE A 1 115 ? -5.222 0.771 -20.919 1.00 85.69 115 PHE A C 1
ATOM 959 O O . PHE A 1 115 ? -6.293 0.967 -20.342 1.00 85.69 115 PHE A O 1
ATOM 966 N N . VAL A 1 116 ? -4.266 1.699 -20.926 1.00 87.69 116 VAL A N 1
ATOM 967 C CA . VAL A 1 116 ? -4.342 2.974 -20.215 1.00 87.69 116 VAL A CA 1
ATOM 968 C C . VAL A 1 116 ? -4.855 4.104 -21.127 1.00 87.69 116 VAL A C 1
ATOM 970 O O . VAL A 1 116 ? -4.336 4.335 -22.224 1.00 87.69 116 VAL A O 1
ATOM 973 N N . ASP A 1 117 ? -5.851 4.854 -20.641 1.00 87.19 117 ASP A N 1
ATOM 974 C CA . ASP A 1 117 ? -6.424 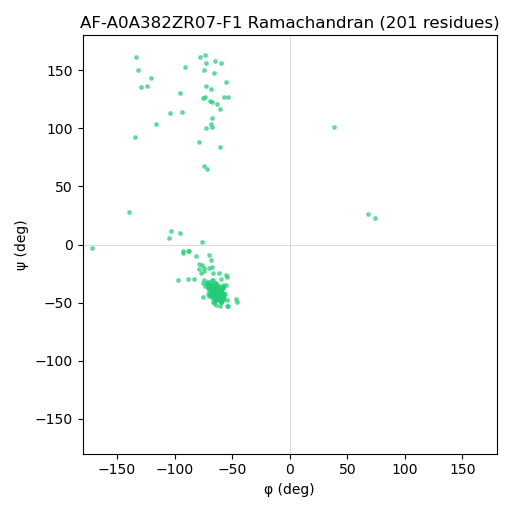6.014 -21.333 1.00 87.19 117 ASP A CA 1
ATOM 975 C C . ASP A 1 117 ? -5.408 7.159 -21.484 1.00 87.19 117 ASP A C 1
ATOM 977 O O . ASP A 1 117 ? -4.461 7.284 -20.707 1.00 87.19 117 ASP A O 1
ATOM 981 N N . THR A 1 118 ? -5.632 8.051 -22.455 1.00 81.31 118 THR A N 1
ATOM 982 C CA . THR A 1 118 ? -4.724 9.164 -22.795 1.00 81.31 118 THR A CA 1
ATOM 983 C C . THR A 1 118 ? -4.182 9.969 -21.599 1.00 81.31 118 THR A C 1
ATOM 985 O O . THR A 1 118 ? -2.966 10.137 -21.545 1.00 81.31 118 THR A O 1
ATOM 988 N N . PRO A 1 119 ? -4.991 10.446 -20.625 1.00 80.56 119 PRO A N 1
ATOM 989 C CA . PRO A 1 119 ? -4.454 11.236 -19.510 1.00 80.56 119 PRO A CA 1
ATOM 990 C C . PRO A 1 119 ? -3.561 10.416 -18.569 1.00 80.56 119 PRO A C 1
ATOM 992 O O . PRO A 1 119 ? -2.564 10.913 -18.056 1.00 80.56 119 PRO A O 1
ATOM 995 N N . LEU A 1 120 ? -3.887 9.141 -18.361 1.00 87.75 120 LEU A N 1
ATOM 996 C CA . LEU A 1 120 ? -3.119 8.263 -17.485 1.00 87.75 120 LEU A CA 1
ATOM 997 C C . LEU A 1 120 ? -1.848 7.746 -18.182 1.00 87.75 120 LEU A C 1
ATOM 999 O O . LEU A 1 120 ? -0.879 7.397 -17.513 1.00 87.75 120 LEU A O 1
ATOM 1003 N N . ARG A 1 121 ? -1.810 7.765 -19.521 1.00 89.50 121 ARG A N 1
ATOM 1004 C CA . ARG A 1 121 ? -0.614 7.446 -20.311 1.00 89.50 121 ARG A CA 1
ATOM 1005 C C . ARG A 1 121 ? 0.502 8.456 -20.073 1.00 89.50 121 ARG A C 1
ATO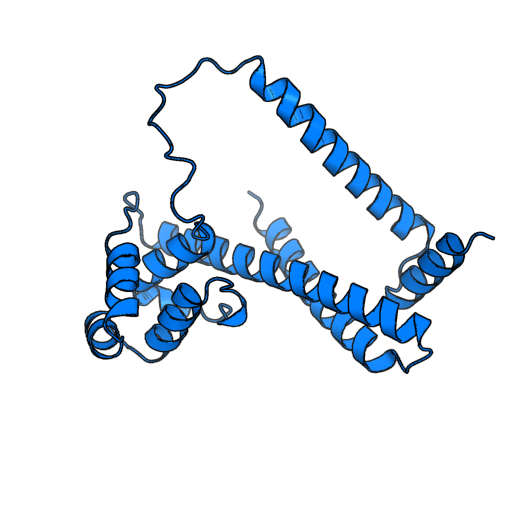M 1007 O O . ARG A 1 121 ? 1.642 8.048 -19.912 1.00 89.50 121 ARG A O 1
ATOM 1014 N N . GLU A 1 122 ? 0.186 9.750 -20.013 1.00 88.25 122 GLU A N 1
ATOM 1015 C CA . GLU A 1 122 ? 1.183 10.785 -19.700 1.00 88.25 122 GLU A CA 1
ATOM 1016 C C . GLU A 1 122 ? 1.814 10.543 -18.322 1.00 88.25 122 GLU A C 1
ATOM 1018 O O . GLU A 1 122 ? 3.034 10.590 -18.178 1.00 88.25 122 GLU A O 1
ATOM 1023 N N . HIS A 1 123 ? 0.991 10.198 -17.327 1.00 89.38 123 HIS A N 1
ATOM 1024 C CA . HIS A 1 123 ? 1.467 9.828 -15.992 1.00 89.38 123 HIS A CA 1
ATOM 1025 C C . HIS A 1 123 ? 2.305 8.544 -16.003 1.00 89.38 123 HIS A C 1
ATOM 1027 O O . HIS A 1 123 ? 3.347 8.481 -15.356 1.00 89.38 123 HIS A O 1
ATOM 1033 N N . LEU A 1 124 ? 1.890 7.533 -16.770 1.00 90.94 124 LEU A N 1
ATOM 1034 C CA . LEU A 1 124 ? 2.640 6.289 -16.929 1.00 90.94 124 LEU A CA 1
ATOM 1035 C C . LEU A 1 124 ? 4.037 6.538 -17.508 1.00 90.94 124 LEU A C 1
ATOM 1037 O O . LEU A 1 124 ? 5.003 5.995 -16.979 1.00 90.94 124 LEU A O 1
ATOM 1041 N N . GLU A 1 125 ? 4.167 7.365 -18.548 1.00 90.19 125 GLU A N 1
ATOM 1042 C CA . GLU A 1 125 ? 5.482 7.666 -19.128 1.00 90.19 125 GLU A CA 1
ATOM 1043 C C . GLU A 1 125 ? 6.387 8.402 -18.127 1.00 90.19 125 GLU A C 1
ATOM 1045 O O . GLU A 1 125 ? 7.566 8.078 -18.037 1.00 90.19 125 GLU A O 1
ATOM 1050 N N . ILE A 1 126 ? 5.844 9.285 -17.275 1.00 89.56 126 ILE A N 1
ATOM 1051 C CA . ILE A 1 126 ? 6.612 9.905 -16.175 1.00 89.56 126 ILE A CA 1
ATOM 1052 C C . ILE A 1 126 ? 7.161 8.845 -15.203 1.00 89.56 126 ILE A C 1
ATOM 1054 O O . ILE A 1 126 ? 8.287 8.974 -14.720 1.00 89.56 126 ILE A O 1
ATOM 1058 N N . LEU A 1 127 ? 6.383 7.798 -14.901 1.00 90.44 127 LEU A N 1
ATOM 1059 C CA . LEU A 1 127 ? 6.831 6.699 -14.038 1.00 90.44 127 LEU A CA 1
ATOM 1060 C C . LEU A 1 127 ? 7.892 5.826 -14.723 1.00 90.44 127 LEU A C 1
ATOM 1062 O O . LEU A 1 127 ? 8.822 5.370 -14.061 1.00 90.44 127 LEU A O 1
ATOM 1066 N N . VAL A 1 128 ? 7.763 5.583 -16.028 1.00 90.25 128 VAL A N 1
ATOM 1067 C CA . VAL A 1 128 ? 8.717 4.774 -16.808 1.00 90.25 128 VAL A CA 1
ATOM 1068 C C . VAL A 1 128 ? 10.052 5.501 -16.987 1.00 90.25 128 VAL A C 1
ATOM 1070 O O . VAL A 1 128 ? 11.105 4.880 -16.838 1.00 90.25 128 VAL A O 1
ATOM 1073 N N . ASP A 1 129 ? 10.012 6.811 -17.231 1.00 89.44 129 ASP A N 1
ATOM 1074 C CA . ASP A 1 129 ? 11.191 7.673 -17.378 1.00 89.44 129 ASP A CA 1
ATOM 1075 C C . ASP A 1 129 ? 11.856 8.015 -16.034 1.00 89.44 129 ASP A C 1
ATOM 1077 O O . ASP A 1 129 ? 12.837 8.760 -15.985 1.00 89.44 129 ASP A O 1
ATOM 1081 N N . HIS A 1 130 ? 11.350 7.481 -14.919 1.00 87.81 130 HIS A N 1
ATOM 1082 C CA . HIS A 1 130 ? 11.930 7.721 -13.609 1.00 87.81 130 HIS A CA 1
ATOM 1083 C C . HIS A 1 130 ? 13.358 7.160 -13.529 1.00 87.81 130 HIS A C 1
ATOM 1085 O O . HIS A 1 130 ? 13.602 5.954 -13.642 1.00 87.81 130 HIS A O 1
ATOM 1091 N N . ASP A 1 131 ? 14.313 8.041 -13.240 1.00 82.94 131 ASP A N 1
ATOM 1092 C CA . ASP A 1 131 ? 15.716 7.669 -13.113 1.00 82.94 131 ASP A CA 1
ATOM 1093 C C . ASP A 1 131 ? 15.968 6.790 -11.883 1.00 82.94 131 ASP A C 1
ATOM 1095 O O . ASP A 1 131 ? 15.559 7.093 -10.757 1.00 82.94 131 ASP A O 1
ATOM 1099 N N . PHE A 1 132 ? 16.719 5.709 -12.088 1.00 79.31 132 PHE A N 1
ATOM 1100 C CA . PHE A 1 132 ? 17.210 4.850 -11.016 1.00 79.31 132 PHE A CA 1
ATOM 1101 C C . PHE A 1 132 ? 18.736 4.811 -11.028 1.00 79.31 132 PHE A C 1
ATOM 1103 O O . PHE A 1 132 ? 19.341 4.769 -12.104 1.00 79.31 132 PHE A O 1
ATOM 1110 N N . PRO A 1 133 ? 19.384 4.758 -9.850 1.00 82.19 133 PRO A N 1
ATOM 1111 C CA . PRO A 1 133 ? 20.779 4.357 -9.797 1.00 82.19 133 PRO A CA 1
ATOM 1112 C C . PRO A 1 133 ? 20.926 2.938 -10.366 1.00 82.19 133 PRO A C 1
ATOM 1114 O O . PRO A 1 133 ? 19.983 2.145 -10.368 1.00 82.19 133 PRO A O 1
ATOM 1117 N N . THR A 1 134 ? 22.121 2.599 -10.842 1.00 82.88 134 THR A N 1
ATOM 1118 C CA . THR A 1 134 ? 22.431 1.219 -11.223 1.00 82.88 134 THR A CA 1
ATOM 1119 C C . THR A 1 134 ? 22.280 0.327 -9.995 1.00 82.88 134 THR A C 1
ATOM 1121 O O . THR A 1 134 ? 22.993 0.532 -9.014 1.00 82.88 134 THR A O 1
ATOM 1124 N N . MET A 1 135 ? 21.340 -0.615 -10.049 1.00 86.00 135 MET A N 1
ATOM 1125 C CA . MET A 1 135 ? 21.032 -1.541 -8.961 1.00 86.00 135 MET A CA 1
ATOM 1126 C C . MET A 1 135 ? 21.023 -2.974 -9.479 1.00 86.00 135 MET A C 1
ATOM 1128 O O . MET A 1 135 ? 20.407 -3.258 -10.521 1.00 86.00 135 MET A O 1
ATOM 1132 N N . ASP A 1 136 ? 21.644 -3.867 -8.718 1.00 89.50 136 ASP A N 1
ATOM 1133 C CA . ASP A 1 136 ? 21.597 -5.308 -8.958 1.00 89.50 136 ASP A CA 1
ATOM 1134 C C . ASP A 1 136 ? 20.223 -5.883 -8.577 1.00 89.50 136 ASP A C 1
ATOM 1136 O O . ASP A 1 136 ? 19.460 -5.272 -7.824 1.00 89.50 136 ASP A O 1
ATOM 1140 N N . GLN A 1 137 ? 19.899 -7.094 -9.049 1.00 88.00 137 GLN A N 1
ATOM 1141 C CA . GLN A 1 137 ? 18.583 -7.708 -8.807 1.00 88.00 137 GLN A CA 1
ATOM 1142 C C . GLN A 1 137 ? 18.247 -7.804 -7.315 1.00 88.00 137 GLN A C 1
ATOM 1144 O O . GLN A 1 137 ? 17.150 -7.459 -6.876 1.00 88.00 137 GLN A O 1
ATOM 1149 N N . LYS A 1 138 ? 19.234 -8.190 -6.502 1.00 88.44 138 LYS A N 1
ATOM 1150 C CA . LYS A 1 138 ? 19.082 -8.257 -5.048 1.00 88.44 138 LYS A CA 1
ATOM 1151 C C . LYS A 1 138 ? 18.744 -6.888 -4.450 1.00 88.44 138 LYS A C 1
ATOM 1153 O O . LYS A 1 138 ? 17.822 -6.785 -3.649 1.00 88.44 138 LYS A O 1
ATOM 1158 N N . GLU A 1 139 ? 19.432 -5.831 -4.871 1.00 89.44 139 GLU A N 1
ATOM 1159 C CA . GLU A 1 139 ? 19.185 -4.476 -4.371 1.00 89.44 139 GLU A CA 1
ATOM 1160 C C . GLU A 1 139 ? 17.788 -3.977 -4.754 1.00 89.44 139 GLU A C 1
ATOM 1162 O O . GLU A 1 139 ? 17.128 -3.325 -3.944 1.00 89.44 139 GLU A O 1
ATOM 1167 N N . ARG A 1 140 ? 17.295 -4.322 -5.952 1.00 89.50 140 ARG A N 1
ATOM 1168 C CA . ARG A 1 140 ? 15.924 -3.994 -6.380 1.00 89.50 140 ARG A CA 1
ATOM 1169 C C . ARG A 1 140 ? 14.877 -4.702 -5.533 1.00 89.50 140 ARG A C 1
ATOM 1171 O O . ARG A 1 140 ? 13.956 -4.048 -5.049 1.00 89.50 140 ARG A O 1
ATOM 1178 N N . THR A 1 141 ? 15.037 -6.005 -5.294 1.00 89.50 141 THR A N 1
ATOM 1179 C CA . THR A 1 141 ? 14.110 -6.764 -4.434 1.00 89.50 141 THR A CA 1
ATOM 1180 C C . THR A 1 141 ? 14.087 -6.217 -3.003 1.00 89.50 141 THR A C 1
ATOM 1182 O O . THR A 1 141 ? 13.017 -6.032 -2.417 1.00 89.50 141 THR A O 1
ATOM 1185 N N . GLU A 1 142 ? 15.250 -5.866 -2.443 1.00 89.12 142 GLU A N 1
ATOM 1186 C CA . GLU A 1 142 ? 15.345 -5.251 -1.119 1.00 89.12 142 GLU A CA 1
ATOM 1187 C C . GLU A 1 142 ? 14.686 -3.868 -1.091 1.00 89.12 142 GLU A C 1
ATOM 1189 O O . GLU A 1 142 ? 13.895 -3.587 -0.182 1.00 89.12 142 GLU A O 1
ATOM 1194 N N . ALA A 1 143 ? 14.945 -3.029 -2.097 1.00 89.19 143 ALA A N 1
ATOM 1195 C CA . ALA A 1 143 ? 14.333 -1.712 -2.218 1.00 89.19 143 ALA A CA 1
ATOM 1196 C C . ALA A 1 143 ? 12.808 -1.800 -2.340 1.00 89.19 143 ALA A C 1
ATOM 1198 O O . ALA A 1 143 ? 12.107 -1.097 -1.608 1.00 89.19 143 ALA A O 1
ATOM 1199 N N . LEU A 1 144 ? 12.287 -2.709 -3.170 1.00 90.81 144 LEU A N 1
ATOM 1200 C CA . LEU A 1 144 ? 10.851 -2.950 -3.278 1.00 90.81 144 LEU A CA 1
ATOM 1201 C C . LEU A 1 144 ? 10.266 -3.395 -1.936 1.00 90.81 144 LEU A C 1
ATOM 1203 O O . LEU A 1 144 ? 9.303 -2.796 -1.463 1.00 90.81 144 LEU A O 1
ATOM 1207 N N . SER A 1 145 ? 10.879 -4.379 -1.271 1.00 89.12 145 SER A N 1
ATOM 1208 C CA . SER A 1 145 ? 10.400 -4.865 0.031 1.00 89.12 145 SER A CA 1
ATOM 1209 C C . SER A 1 145 ? 10.341 -3.744 1.079 1.00 89.12 145 SER A C 1
ATOM 1211 O O . SER A 1 145 ? 9.415 -3.665 1.894 1.00 89.12 145 SER A O 1
ATOM 1213 N N . HIS A 1 146 ? 11.310 -2.826 1.039 1.00 89.31 146 HIS A N 1
ATOM 1214 C CA . HIS A 1 146 ? 11.351 -1.660 1.904 1.00 89.31 146 HIS A CA 1
ATOM 1215 C C . HIS A 1 146 ? 10.229 -0.667 1.577 1.00 89.31 146 HIS A C 1
ATOM 1217 O O . HIS A 1 146 ? 9.591 -0.140 2.494 1.00 89.31 146 HIS A O 1
ATOM 1223 N N . CYS A 1 147 ? 9.977 -0.427 0.292 1.00 90.88 147 CYS A N 1
ATOM 1224 C CA . CYS A 1 147 ? 8.907 0.435 -0.188 1.00 90.88 147 CYS A CA 1
ATOM 1225 C C . CYS A 1 147 ? 7.522 -0.105 0.175 1.00 90.88 147 CYS A C 1
ATOM 1227 O O . CYS A 1 147 ? 6.763 0.605 0.836 1.00 90.88 147 CYS A O 1
ATOM 1229 N N . VAL A 1 148 ? 7.237 -1.373 -0.137 1.00 90.75 148 VAL A N 1
ATOM 1230 C CA . VAL A 1 148 ? 5.972 -2.053 0.194 1.00 90.75 148 VAL A CA 1
ATOM 1231 C C . VAL A 1 148 ? 5.688 -1.962 1.690 1.00 90.75 148 VAL A C 1
ATOM 1233 O O . VAL A 1 148 ? 4.612 -1.523 2.091 1.00 90.75 148 VAL A O 1
ATOM 1236 N N . ARG A 1 149 ? 6.684 -2.255 2.536 1.00 88.44 149 ARG A N 1
ATOM 1237 C CA . ARG A 1 149 ? 6.536 -2.139 3.993 1.00 88.44 149 ARG A CA 1
ATOM 1238 C C . ARG A 1 149 ? 6.212 -0.714 4.439 1.00 88.44 149 ARG A C 1
ATOM 1240 O O . ARG A 1 149 ? 5.413 -0.524 5.350 1.00 88.44 149 ARG A O 1
ATOM 1247 N N . ARG A 1 150 ? 6.861 0.298 3.855 1.00 90.00 150 ARG A N 1
ATOM 1248 C CA . ARG A 1 150 ? 6.615 1.706 4.208 1.00 90.00 150 ARG A CA 1
ATOM 1249 C C . ARG A 1 150 ? 5.234 2.175 3.763 1.00 90.00 150 ARG A C 1
ATOM 1251 O O . ARG A 1 150 ? 4.613 2.948 4.491 1.00 90.00 150 ARG A O 1
ATOM 1258 N N . LEU A 1 151 ? 4.781 1.729 2.595 1.00 92.00 151 LEU A N 1
ATOM 1259 C CA . LEU A 1 151 ? 3.444 2.004 2.080 1.00 92.00 151 LEU A CA 1
ATOM 1260 C C . LEU A 1 151 ? 2.378 1.371 2.982 1.00 92.00 151 LEU A C 1
ATOM 1262 O O . LEU A 1 151 ? 1.465 2.064 3.427 1.00 92.00 151 LEU A O 1
ATOM 1266 N N . GLU A 1 152 ? 2.558 0.103 3.353 1.00 90.44 152 GLU A N 1
ATOM 1267 C CA . GLU A 1 152 ? 1.671 -0.607 4.277 1.00 90.44 152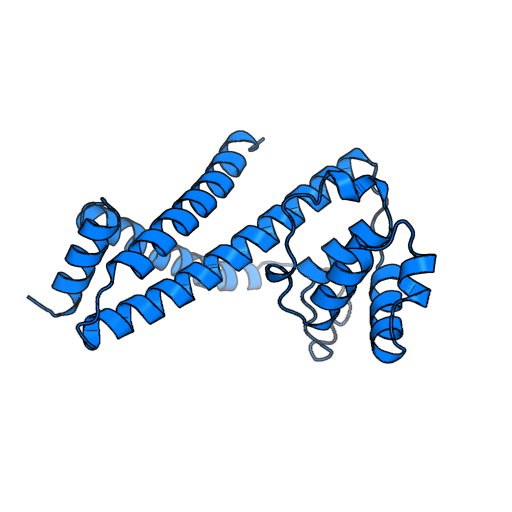 GLU A CA 1
ATOM 1268 C C . GLU A 1 152 ? 1.658 0.049 5.668 1.00 90.44 152 GLU A C 1
ATOM 1270 O O . GLU A 1 152 ? 0.599 0.310 6.232 1.00 90.44 152 GLU A O 1
ATOM 1275 N N . GLU A 1 153 ? 2.826 0.408 6.213 1.00 88.50 153 GLU A N 1
ATOM 1276 C CA . GLU A 1 153 ? 2.928 1.126 7.489 1.00 88.50 153 GLU A CA 1
ATOM 1277 C C . GLU A 1 153 ? 2.186 2.471 7.442 1.00 88.50 153 GLU A C 1
ATOM 1279 O O . GLU A 1 153 ? 1.473 2.822 8.388 1.00 88.50 153 GLU A O 1
ATOM 1284 N N . ARG A 1 154 ? 2.347 3.237 6.355 1.00 92.44 154 ARG A N 1
ATOM 1285 C CA . ARG A 1 154 ? 1.640 4.510 6.162 1.00 92.44 154 ARG A CA 1
ATOM 1286 C C . ARG A 1 154 ? 0.130 4.290 6.109 1.00 92.44 154 ARG A C 1
ATOM 1288 O O . ARG A 1 154 ? -0.592 5.021 6.787 1.00 92.44 154 ARG A O 1
ATOM 1295 N N . HIS A 1 155 ? -0.311 3.279 5.364 1.00 89.44 155 HIS A N 1
ATOM 1296 C CA . HIS A 1 155 ? -1.715 2.908 5.239 1.00 89.44 155 HIS A CA 1
ATOM 1297 C C . HIS A 1 155 ? -2.326 2.518 6.588 1.00 89.44 155 HIS A C 1
ATOM 1299 O O . HIS A 1 155 ? -3.299 3.126 7.032 1.00 89.44 155 HIS A O 1
ATOM 1305 N N . LEU A 1 156 ? -1.702 1.584 7.308 1.00 84.81 156 LEU A N 1
ATOM 1306 C CA . LEU A 1 156 ? 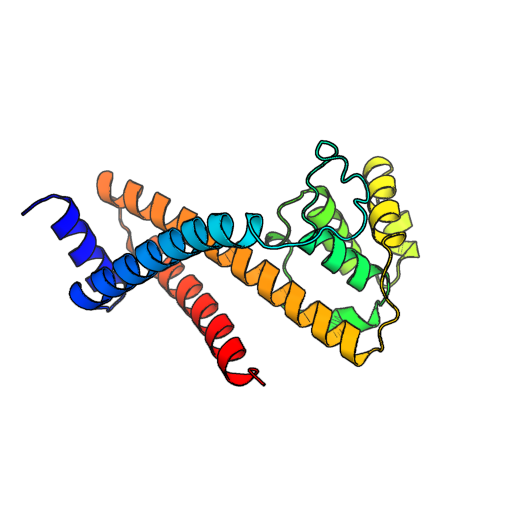-2.177 1.129 8.616 1.00 84.81 156 LEU A CA 1
ATOM 1307 C C . LEU A 1 156 ? -2.256 2.267 9.631 1.00 84.81 156 LEU A C 1
ATOM 1309 O O . LEU A 1 156 ? -3.233 2.364 10.367 1.00 84.81 156 LEU A O 1
ATOM 1313 N N . ARG A 1 157 ? -1.263 3.163 9.659 1.00 84.69 157 ARG A N 1
ATOM 1314 C CA . ARG A 1 157 ? -1.298 4.335 10.545 1.00 84.69 157 ARG A CA 1
ATOM 1315 C C . ARG A 1 157 ? -2.479 5.248 10.251 1.00 84.69 157 ARG A C 1
ATOM 1317 O O . ARG A 1 157 ? -3.003 5.846 11.183 1.00 84.69 157 ARG A O 1
ATOM 1324 N N . GLU A 1 158 ? -2.857 5.406 8.989 1.00 87.38 158 GLU A N 1
ATOM 1325 C CA . GLU A 1 158 ? -3.992 6.250 8.628 1.00 87.38 158 GLU A CA 1
ATOM 1326 C C . GLU A 1 158 ? -5.321 5.574 8.956 1.00 87.38 158 GLU A C 1
ATOM 1328 O O . GLU A 1 158 ? -6.162 6.180 9.613 1.00 87.38 158 GLU A O 1
ATOM 1333 N N . VAL A 1 159 ? -5.462 4.290 8.624 1.00 83.44 159 VAL A N 1
ATOM 1334 C CA . VAL A 1 159 ? -6.641 3.491 8.981 1.00 83.44 159 VAL A CA 1
ATOM 1335 C C . VAL A 1 159 ? -6.855 3.473 10.494 1.00 83.44 159 VAL A C 1
ATOM 1337 O O . VAL A 1 159 ? -7.967 3.694 10.958 1.00 83.44 159 VAL A O 1
ATOM 1340 N N . LEU A 1 160 ? -5.801 3.283 11.292 1.00 80.25 160 LEU A N 1
ATOM 1341 C CA . LEU A 1 160 ? -5.909 3.303 12.754 1.00 80.25 160 LEU A CA 1
ATOM 1342 C C . LEU A 1 160 ? -6.361 4.663 13.295 1.00 80.25 160 LEU A C 1
ATOM 1344 O O . LEU A 1 160 ? -7.148 4.703 14.239 1.00 80.25 160 LEU A O 1
ATOM 1348 N N . LYS A 1 161 ? -5.913 5.780 12.701 1.00 83.44 161 LYS A N 1
ATOM 1349 C CA . LYS A 1 161 ? -6.425 7.109 13.074 1.00 83.44 161 LYS A CA 1
ATOM 1350 C C . LYS A 1 161 ? -7.911 7.232 12.760 1.00 83.44 161 LYS A C 1
ATOM 1352 O O . LYS A 1 161 ? -8.655 7.696 13.613 1.00 83.44 161 LYS A O 1
ATOM 1357 N N . GLN A 1 162 ? -8.332 6.803 11.571 1.00 81.12 162 GLN A N 1
ATOM 1358 C CA . GLN A 1 162 ? -9.735 6.852 11.153 1.00 81.12 162 GLN A CA 1
ATOM 1359 C C . GLN A 1 162 ? -10.616 6.000 12.072 1.00 81.12 162 GLN A C 1
ATOM 1361 O O . GLN A 1 162 ? -11.636 6.484 12.559 1.00 81.12 162 GLN A O 1
ATOM 1366 N N . ILE A 1 163 ? -10.179 4.777 12.392 1.00 78.00 163 ILE A N 1
ATOM 1367 C CA . ILE A 1 163 ? -10.867 3.899 13.344 1.00 78.00 163 ILE A CA 1
ATOM 1368 C C . ILE A 1 163 ? -10.947 4.572 14.717 1.00 78.00 163 ILE A C 1
ATOM 1370 O O . ILE A 1 163 ? -12.027 4.629 15.294 1.00 78.00 163 ILE A O 1
ATOM 1374 N N . ALA A 1 164 ? -9.851 5.142 15.227 1.00 78.81 164 ALA A N 1
ATOM 1375 C CA . ALA A 1 164 ? -9.854 5.840 16.512 1.00 78.81 164 ALA A CA 1
ATOM 1376 C C . ALA A 1 164 ? -10.824 7.036 16.531 1.00 78.81 164 ALA A C 1
ATOM 1378 O O . ALA A 1 164 ? -11.526 7.234 17.522 1.00 78.81 164 ALA A O 1
ATOM 1379 N N . THR A 1 165 ? -10.906 7.805 15.441 1.00 81.69 165 THR A N 1
ATOM 1380 C CA . THR A 1 165 ? -11.884 8.892 15.298 1.00 81.69 165 THR A CA 1
ATOM 1381 C C . THR A 1 165 ? -13.317 8.360 15.286 1.00 81.69 165 THR A C 1
ATOM 1383 O O . THR A 1 165 ? -14.136 8.857 16.055 1.00 81.69 165 THR A O 1
ATOM 1386 N N . SER A 1 166 ? -13.607 7.321 14.494 1.00 76.56 166 SER A N 1
ATOM 1387 C CA . SER A 1 166 ? -14.944 6.706 14.440 1.00 76.56 166 SER A CA 1
ATOM 1388 C C . SER A 1 166 ? -15.367 6.105 15.783 1.00 76.56 166 SER A C 1
ATOM 1390 O O . SER A 1 166 ? -16.499 6.276 16.217 1.00 76.56 166 SER A O 1
ATOM 1392 N N . LEU A 1 167 ? -14.430 5.480 16.501 1.00 77.94 167 LEU A N 1
ATOM 1393 C CA . LEU A 1 167 ? -14.665 4.918 17.824 1.00 77.94 167 LEU A CA 1
ATOM 1394 C C . LEU A 1 167 ? -14.968 6.016 18.843 1.00 77.94 167 LEU A C 1
ATOM 1396 O O . LEU A 1 167 ? -15.845 5.840 19.681 1.00 77.94 167 LEU A O 1
ATOM 1400 N N . SER A 1 168 ? -14.271 7.154 18.771 1.00 79.56 168 SER A N 1
ATOM 1401 C CA . SER A 1 168 ? -14.575 8.308 19.624 1.00 79.56 168 SER A CA 1
ATOM 1402 C C . SER A 1 168 ? -16.002 8.810 19.395 1.00 79.56 168 SER A C 1
ATOM 1404 O O . SER A 1 168 ? -16.701 9.075 20.366 1.00 79.56 168 SER A O 1
ATOM 1406 N N . GLN A 1 169 ? -16.441 8.889 18.136 1.00 81.75 169 GLN A N 1
ATOM 1407 C CA . GLN A 1 169 ? -17.794 9.325 17.771 1.00 81.75 169 GLN A CA 1
ATOM 1408 C C . GLN A 1 169 ? -18.860 8.332 18.256 1.00 81.75 169 GLN A C 1
ATOM 1410 O O . GLN A 1 169 ? -19.764 8.721 18.989 1.00 81.75 169 GLN A O 1
ATOM 1415 N N . ALA A 1 170 ? -18.692 7.037 17.971 1.00 79.06 170 ALA A N 1
ATOM 1416 C CA . ALA A 1 170 ? -19.612 5.987 18.417 1.00 79.06 170 ALA A CA 1
ATOM 1417 C C . ALA A 1 170 ? -19.761 5.943 19.952 1.00 79.06 170 ALA A C 1
ATOM 1419 O O . ALA A 1 170 ? -20.850 5.728 20.482 1.00 79.06 170 ALA A O 1
ATOM 1420 N N . LEU A 1 171 ? -18.675 6.197 20.695 1.00 80.69 171 LEU A N 1
ATOM 1421 C CA . LEU A 1 171 ? -18.714 6.280 22.158 1.00 80.69 171 LEU A CA 1
ATOM 1422 C C . LEU A 1 171 ? -19.487 7.497 22.683 1.00 80.69 171 LEU A C 1
ATOM 1424 O O . LEU A 1 171 ? -20.101 7.393 23.747 1.00 80.69 171 LEU A O 1
ATOM 1428 N N . GLU A 1 172 ? -19.426 8.634 21.988 1.00 82.38 172 GLU A N 1
ATOM 1429 C CA . GLU A 1 172 ? -20.195 9.841 22.323 1.00 82.38 172 GLU A CA 1
ATOM 1430 C C . GLU A 1 172 ? -21.687 9.652 22.025 1.00 82.38 172 GLU A C 1
ATOM 1432 O O . GLU A 1 172 ? -22.532 10.093 22.804 1.00 82.38 172 GLU A O 1
ATOM 1437 N N . GLU A 1 173 ? -22.002 8.938 20.946 1.00 85.06 173 GLU A N 1
ATOM 1438 C CA . GLU A 1 173 ? -23.368 8.631 20.506 1.00 85.06 173 GLU A CA 1
ATOM 1439 C C . GLU A 1 173 ? -23.994 7.443 21.263 1.00 85.06 173 GLU A C 1
ATOM 1441 O O . GLU A 1 173 ? -25.203 7.223 21.194 1.00 85.06 173 GLU A O 1
ATOM 1446 N N . GLY A 1 174 ? -23.196 6.714 22.055 1.00 78.94 174 GLY A N 1
ATOM 1447 C CA . GLY A 1 174 ? -23.649 5.565 22.844 1.00 78.94 174 GLY A CA 1
ATOM 1448 C C . GLY A 1 174 ? -23.911 4.307 22.011 1.00 78.94 174 GLY A C 1
ATOM 1449 O O . GLY A 1 174 ? -24.671 3.440 22.444 1.00 78.94 174 GLY A O 1
ATOM 1450 N N . GLU A 1 175 ? -23.300 4.214 20.832 1.00 79.88 175 GLU A N 1
ATOM 1451 C CA . GLU A 1 175 ? -23.435 3.103 19.892 1.00 79.88 175 GLU A CA 1
ATOM 1452 C C . GLU A 1 175 ? -22.599 1.878 20.320 1.00 79.88 175 GLU A C 1
ATOM 1454 O O . GLU A 1 175 ? -21.676 1.961 21.142 1.00 79.88 175 GLU A O 1
ATOM 1459 N N . ASP A 1 176 ? -22.935 0.706 19.777 1.00 79.62 176 ASP A N 1
ATOM 1460 C CA . ASP A 1 176 ? -22.152 -0.511 19.976 1.00 79.62 176 ASP A CA 1
ATOM 1461 C C . ASP A 1 176 ? -20.781 -0.386 19.287 1.00 79.62 176 ASP A C 1
ATOM 1463 O O . ASP A 1 176 ? -20.665 -0.160 18.087 1.00 79.62 176 ASP A O 1
ATOM 1467 N N . THR A 1 177 ? -19.710 -0.548 20.065 1.00 79.38 177 THR A N 1
ATOM 1468 C CA . THR A 1 177 ? -18.317 -0.386 19.613 1.00 79.38 177 THR A CA 1
ATOM 1469 C C . THR A 1 177 ? -17.589 -1.717 19.424 1.00 79.38 177 THR A C 1
ATOM 1471 O O . THR A 1 177 ? -16.382 -1.742 19.158 1.00 79.38 177 THR A O 1
ATOM 1474 N N . THR A 1 178 ? -18.282 -2.850 19.563 1.00 81.56 178 THR A N 1
ATOM 1475 C CA . THR A 1 178 ? -17.675 -4.188 19.477 1.00 81.56 178 THR A CA 1
ATOM 1476 C C . THR A 1 178 ? -17.012 -4.454 18.122 1.00 81.56 178 THR A C 1
ATOM 1478 O O . THR A 1 178 ? -15.881 -4.941 18.080 1.00 81.56 178 THR A O 1
ATOM 1481 N N . GLU A 1 179 ? -17.638 -4.071 17.012 1.00 79.88 179 GLU A N 1
ATOM 1482 C CA . GLU A 1 179 ? -17.067 -4.259 15.670 1.00 79.88 179 GLU A CA 1
ATOM 1483 C C . GLU A 1 179 ? -15.861 -3.340 15.417 1.00 79.88 179 GLU A C 1
ATOM 1485 O O . GLU A 1 179 ? -14.802 -3.779 14.953 1.00 79.88 179 GLU A O 1
ATOM 1490 N N . VAL A 1 180 ? -15.975 -2.067 15.802 1.00 74.38 180 VAL A N 1
ATOM 1491 C CA . VAL A 1 180 ? -14.911 -1.060 15.643 1.00 74.38 180 VAL A CA 1
ATOM 1492 C C . VAL A 1 180 ? -13.677 -1.424 16.480 1.00 74.38 180 VAL A C 1
ATOM 1494 O O . VAL A 1 180 ? -12.538 -1.304 16.030 1.00 74.38 180 VAL A O 1
ATOM 1497 N N . THR A 1 181 ? -13.873 -1.956 17.687 1.00 75.12 181 THR A N 1
ATOM 1498 C CA . THR A 1 181 ? -12.766 -2.414 18.545 1.00 75.12 181 THR A CA 1
ATOM 1499 C C . THR A 1 181 ? -12.093 -3.683 18.021 1.00 75.12 181 THR A C 1
ATOM 1501 O O . THR A 1 181 ? -10.870 -3.818 18.126 1.00 75.12 181 THR A O 1
ATOM 1504 N N . GLN A 1 182 ? -12.843 -4.611 17.419 1.00 79.69 182 GLN A N 1
ATOM 1505 C CA . GLN A 1 182 ? -12.262 -5.795 16.780 1.00 79.69 182 GLN A CA 1
ATOM 1506 C C . GLN A 1 182 ? -11.420 -5.434 15.553 1.00 79.69 182 GLN A C 1
ATOM 1508 O O . GLN A 1 182 ? -10.326 -5.981 15.381 1.00 79.69 182 GLN A O 1
ATOM 1513 N N . THR A 1 183 ? -11.897 -4.517 14.707 1.00 76.25 183 THR A N 1
ATOM 1514 C CA . THR A 1 183 ? -11.132 -4.063 13.535 1.00 76.25 183 THR A CA 1
ATOM 1515 C C . THR A 1 183 ? -9.859 -3.325 13.950 1.00 76.25 183 THR A C 1
ATOM 1517 O O . THR A 1 183 ? -8.798 -3.615 13.393 1.00 76.25 183 THR A O 1
ATOM 1520 N N . LEU A 1 184 ? -9.924 -2.477 14.988 1.00 77.50 184 LEU A N 1
ATOM 1521 C CA . LEU A 1 184 ? -8.755 -1.822 15.586 1.00 77.50 184 LEU A CA 1
ATOM 1522 C C . LEU A 1 184 ? -7.686 -2.844 15.996 1.00 77.50 184 LEU A C 1
ATOM 1524 O O . LEU A 1 184 ? -6.542 -2.750 15.555 1.00 77.50 184 LEU A O 1
ATOM 1528 N N . ARG A 1 185 ? -8.069 -3.862 16.781 1.00 76.19 185 ARG A N 1
ATOM 1529 C CA . ARG A 1 185 ? -7.144 -4.896 17.277 1.00 76.19 185 ARG A CA 1
ATOM 1530 C C . ARG A 1 185 ? -6.430 -5.633 16.144 1.00 76.19 185 ARG A C 1
ATOM 1532 O O . ARG A 1 185 ? -5.214 -5.788 16.205 1.00 76.19 185 ARG A O 1
ATOM 1539 N N . LYS A 1 186 ? -7.161 -6.037 15.098 1.00 80.75 186 LYS A N 1
ATOM 1540 C CA . LYS A 1 186 ? -6.582 -6.725 13.928 1.00 80.75 186 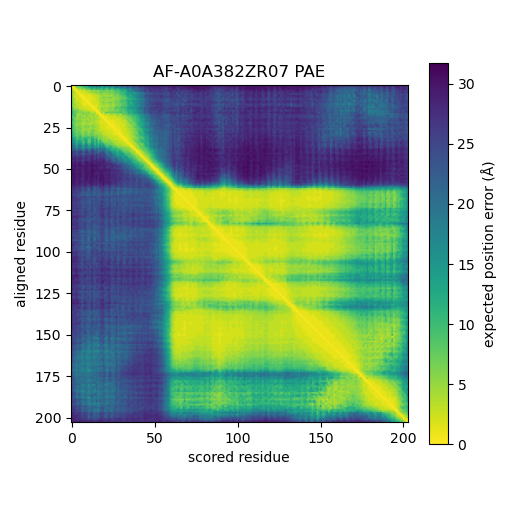LYS A CA 1
ATOM 1541 C C . LYS A 1 186 ? -5.562 -5.847 13.196 1.00 80.75 186 LYS A C 1
ATOM 1543 O O . LYS A 1 186 ? -4.495 -6.319 12.810 1.00 80.75 186 LYS A O 1
ATOM 1548 N N . LYS A 1 187 ? -5.876 -4.563 12.995 1.00 78.06 187 LYS A N 1
ATOM 1549 C CA . LYS A 1 187 ? -4.982 -3.621 12.301 1.00 78.06 187 LYS A CA 1
ATOM 1550 C C . LYS A 1 187 ? -3.748 -3.277 13.147 1.00 78.06 187 LYS A C 1
ATOM 1552 O O . LYS A 1 187 ? -2.648 -3.202 12.601 1.00 78.06 187 LYS A O 1
ATOM 1557 N N . ASP A 1 188 ? -3.903 -3.144 14.464 1.00 77.25 188 ASP A N 1
ATOM 1558 C CA . ASP A 1 188 ? -2.795 -2.937 15.406 1.00 77.25 188 ASP A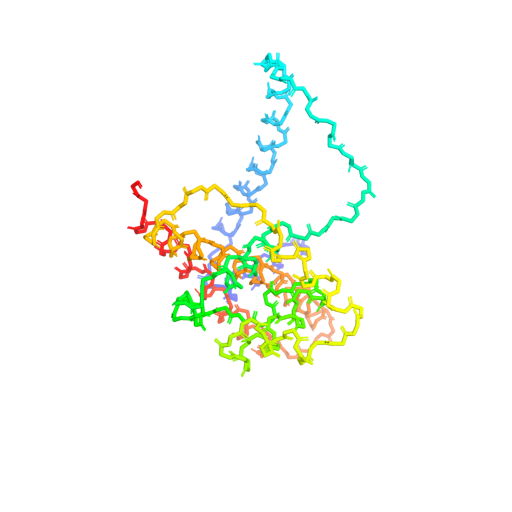 CA 1
ATOM 1559 C C . ASP A 1 188 ? -1.845 -4.138 15.463 1.00 77.25 188 ASP A C 1
ATOM 1561 O O . ASP A 1 188 ? -0.625 -3.964 15.496 1.00 77.25 188 ASP A O 1
ATOM 1565 N N . GLU A 1 189 ? -2.384 -5.359 15.460 1.00 82.31 189 GLU A N 1
ATOM 1566 C CA . GLU A 1 189 ? -1.590 -6.588 15.416 1.00 82.31 189 GLU A CA 1
ATOM 1567 C C . GLU A 1 189 ? -0.726 -6.635 14.154 1.00 82.31 189 GLU A C 1
ATOM 1569 O O . GLU A 1 189 ? 0.496 -6.766 14.255 1.00 82.31 189 GLU A O 1
ATOM 1574 N N . ARG A 1 190 ? -1.324 -6.377 12.984 1.00 82.62 190 ARG A N 1
ATOM 1575 C CA . ARG A 1 190 ? -0.585 -6.298 11.720 1.00 82.62 190 ARG A CA 1
ATOM 1576 C C . ARG A 1 190 ? 0.528 -5.249 11.760 1.00 82.62 190 ARG A C 1
ATOM 1578 O O . ARG A 1 190 ? 1.648 -5.502 11.321 1.00 82.62 190 ARG A O 1
ATOM 1585 N N . LEU A 1 191 ? 0.261 -4.076 12.334 1.00 77.62 191 LEU A N 1
ATOM 1586 C CA . LEU A 1 191 ? 1.273 -3.031 12.470 1.00 77.62 191 LEU A CA 1
ATOM 1587 C C . LEU A 1 191 ? 2.428 -3.466 13.398 1.00 77.62 191 LEU A C 1
ATOM 1589 O O . LEU A 1 191 ? 3.596 -3.195 13.104 1.00 77.62 191 LEU A O 1
ATOM 1593 N N . ARG A 1 192 ? 2.134 -4.174 14.498 1.00 77.25 192 ARG A N 1
ATOM 1594 C CA . ARG A 1 192 ? 3.158 -4.737 15.397 1.00 77.25 192 ARG A CA 1
ATOM 1595 C C . ARG A 1 192 ? 4.010 -5.796 14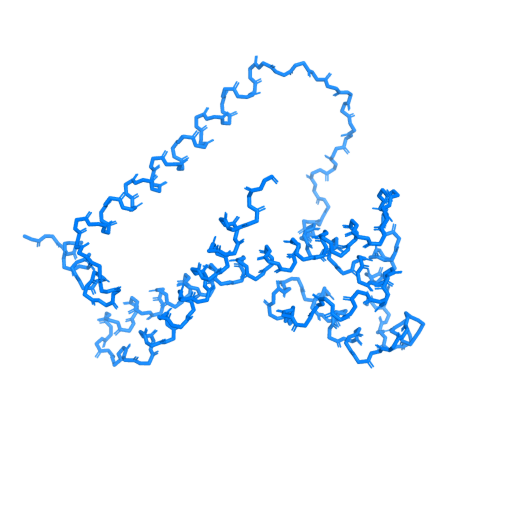.704 1.00 77.25 192 ARG A C 1
ATOM 1597 O O . ARG A 1 192 ? 5.223 -5.804 14.916 1.00 77.25 192 ARG A O 1
ATOM 1604 N N . GLU A 1 193 ? 3.421 -6.641 13.861 1.00 82.69 193 GLU A N 1
ATOM 1605 C CA . GLU A 1 193 ? 4.163 -7.622 13.059 1.00 82.69 193 GLU A CA 1
ATOM 1606 C C . GLU A 1 193 ? 5.189 -6.944 12.148 1.00 82.69 193 GLU A C 1
ATOM 1608 O O . GLU A 1 193 ? 6.362 -7.330 12.161 1.00 82.69 193 GLU A O 1
ATOM 1613 N N . LEU A 1 194 ? 4.790 -5.877 11.442 1.00 76.69 194 LEU A N 1
ATOM 1614 C CA . LEU A 1 194 ? 5.699 -5.109 10.584 1.00 76.69 194 LEU A CA 1
ATOM 1615 C C . LEU A 1 194 ? 6.892 -4.553 11.376 1.00 76.69 194 LEU A C 1
ATOM 1617 O O . LEU A 1 194 ? 8.048 -4.650 10.937 1.00 76.69 194 LEU A O 1
ATOM 1621 N N . PHE A 1 195 ? 6.648 -4.036 12.584 1.00 74.00 195 PHE A N 1
ATOM 1622 C CA . PHE A 1 195 ? 7.717 -3.586 13.478 1.00 74.00 195 PHE A CA 1
ATOM 1623 C C . PHE A 1 195 ? 8.582 -4.740 14.008 1.00 74.00 195 PHE A C 1
ATOM 1625 O O . PHE 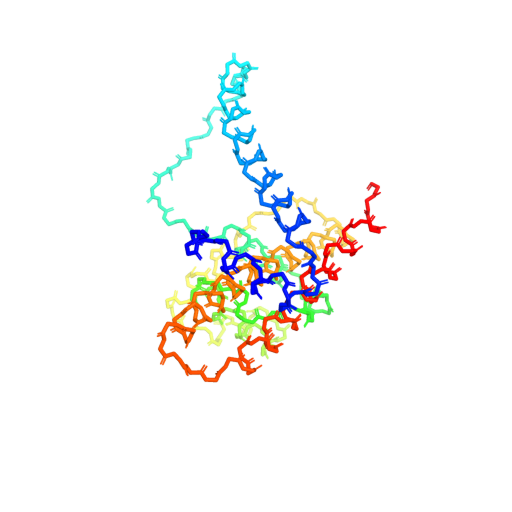A 1 195 ? 9.803 -4.595 14.085 1.00 74.00 195 PHE A O 1
ATOM 1632 N N . ALA A 1 196 ? 8.008 -5.904 14.309 1.00 73.38 196 ALA A N 1
ATOM 1633 C CA . ALA A 1 196 ? 8.761 -7.079 14.748 1.00 73.38 196 ALA A CA 1
ATOM 1634 C C . ALA A 1 196 ? 9.676 -7.636 13.640 1.00 73.38 196 ALA A C 1
ATOM 1636 O O . ALA A 1 196 ? 10.797 -8.071 13.918 1.00 73.38 196 ALA A O 1
ATOM 1637 N N . THR A 1 197 ? 9.252 -7.579 12.372 1.00 67.94 197 THR A N 1
ATOM 1638 C CA . THR A 1 197 ? 10.122 -7.895 11.225 1.00 67.94 197 THR A CA 1
ATOM 1639 C C . THR A 1 197 ? 11.250 -6.882 11.032 1.00 67.94 197 THR A C 1
ATOM 1641 O O . THR A 1 197 ? 12.340 -7.261 10.605 1.00 67.94 197 THR A O 1
ATOM 1644 N N . ARG A 1 198 ? 11.044 -5.611 11.404 1.00 55.41 198 ARG A N 1
ATOM 1645 C CA . ARG A 1 198 ? 12.095 -4.580 11.379 1.00 55.41 198 ARG A CA 1
ATOM 1646 C C . ARG A 1 198 ? 13.194 -4.848 12.410 1.00 55.41 198 ARG A C 1
ATOM 1648 O O . ARG A 1 198 ? 14.358 -4.634 12.099 1.00 55.41 198 ARG A O 1
ATOM 1655 N N . VAL A 1 199 ? 12.839 -5.336 13.601 1.00 55.03 199 VAL A N 1
ATOM 1656 C CA . VAL A 1 199 ? 13.808 -5.661 14.667 1.00 55.03 199 VAL A CA 1
ATOM 1657 C C . VAL A 1 199 ? 14.652 -6.890 14.310 1.00 55.03 199 VAL A C 1
ATOM 1659 O O . VAL A 1 199 ? 15.840 -6.917 14.607 1.00 55.03 199 VAL A O 1
ATOM 1662 N N . ARG A 1 200 ? 14.077 -7.880 13.613 1.00 51.16 200 ARG A N 1
ATOM 1663 C CA . ARG A 1 200 ? 14.801 -9.097 13.197 1.00 51.16 200 ARG A CA 1
ATOM 1664 C C . ARG A 1 200 ? 15.780 -8.896 12.033 1.00 51.16 200 ARG A C 1
ATOM 1666 O O . ARG A 1 200 ? 16.700 -9.690 11.895 1.00 51.16 200 ARG A O 1
ATOM 1673 N N . ARG A 1 201 ? 15.591 -7.862 11.205 1.00 48.44 201 ARG A N 1
ATOM 1674 C CA . ARG A 1 201 ? 16.457 -7.543 10.048 1.00 48.44 201 ARG A CA 1
ATOM 1675 C C . ARG A 1 201 ? 17.410 -6.365 10.298 1.00 48.44 201 ARG A C 1
ATOM 1677 O O . ARG A 1 201 ? 17.983 -5.844 9.351 1.00 48.44 201 ARG A O 1
ATOM 1684 N N . GLY A 1 202 ? 17.551 -5.919 11.547 1.00 36.56 202 GLY A N 1
ATOM 1685 C CA . GLY A 1 202 ? 18.512 -4.883 11.917 1.00 36.56 202 GLY A CA 1
ATOM 1686 C C . GLY A 1 202 ? 19.930 -5.440 12.035 1.00 36.56 202 GLY A C 1
ATOM 1687 O O . GLY A 1 202 ? 20.328 -5.817 13.133 1.00 36.56 202 GLY A O 1
ATOM 1688 N N . PHE A 1 203 ? 20.660 -5.457 10.920 1.00 34.09 203 PHE A N 1
ATOM 1689 C CA . PHE A 1 203 ? 22.115 -5.298 10.855 1.00 34.09 203 PHE A CA 1
ATOM 1690 C C . PHE A 1 203 ? 22.425 -4.241 9.797 1.00 34.09 203 PHE A C 1
ATOM 1692 O O . PHE A 1 203 ? 21.783 -4.299 8.725 1.00 34.09 203 PHE A O 1
#

InterPro domains:
  IPR016136 DNA helicase DnaB, N-terminal/DNA primase DnaG, C-terminal [G3DSA:1.10.860.10] (61-190)

Solvent-accessible surface area (backbone atoms only — not comparable to full-atom values): 12003 Å² total; per-residue (Å²): 136,57,75,66,56,58,50,46,45,53,52,15,65,76,70,77,40,56,48,70,60,52,50,50,53,53,49,51,51,53,49,49,53,52,49,52,58,52,51,57,62,58,59,70,77,74,62,84,78,72,87,81,74,85,75,72,89,82,70,75,90,65,57,64,67,57,49,53,46,50,27,52,48,67,75,36,64,80,49,56,79,72,42,73,85,57,54,61,81,48,40,82,52,66,65,60,24,50,52,48,58,49,46,71,77,35,88,49,66,67,57,35,57,73,74,42,56,76,77,56,40,60,54,47,49,56,32,68,68,53,87,71,77,95,69,56,73,68,55,49,54,52,51,47,49,52,40,48,52,52,34,49,51,54,37,50,56,49,54,52,50,51,49,53,53,52,48,53,49,35,60,74,72,68,50,90,53,68,66,60,53,52,54,47,50,56,52,52,50,54,53,50,49,56,53,53,56,52,66,76,64,71,123

Radius of gyration: 21.57 Å; Cα contacts (8 Å, |Δi|>4): 107; chains: 1; bounding box: 52×38×62 Å

Foldseek 3Di:
DDPVVVVLCVVCVLQVHDSVVSVVVVVVVVVVVVVVVVVVVVVVPDDDDDDDDDPPPPPDPDPVLLLQLLLLCQVDVVLVVLCVLPDLLLDPDPLSSVLVVLVVVDSHNVSSCVVDDDVSNVVVVVSPPDDDDDDDPVRSSVSNNVSSLVSLLVSLVVVLVVLVVVLVVCVVVVHDCVVSSVVNNVSVVVNVVSVVVVVVPDD

pLDDT: mean 75.79, std 16.54, range [34.09, 93.75]

Secondary structure (DSSP, 8-state):
--HHHHHHHHHHHHHT--HHHHHHHHHHHHHHHHHHHHHHHHHTSS-PPPP-----TTS----HHHHHHHHHHHH-GGGGGGGTT--GGG--SHHHHHHHHHHHH-SSHHHHHHHS-HHHHHHHHHHHT-------HHHHHHHHHHHHHHHHHHHHHHHHHHHHHHHHHHHHHT---HHHHHHHHHHHHHHHHHHHHHHHT--